Protein AF-A0A165EHH5-F1 (afdb_monomer_lite)

Structure (mmCIF, N/CA/C/O backbone):
data_AF-A0A165EHH5-F1
#
_entry.id   AF-A0A165EHH5-F1
#
loop_
_atom_site.group_PDB
_atom_site.id
_atom_site.type_symbol
_atom_site.label_atom_id
_atom_site.label_alt_id
_atom_site.label_comp_id
_atom_site.label_asym_id
_atom_site.label_entity_id
_atom_site.label_seq_id
_atom_site.pdbx_PDB_ins_code
_atom_site.Cartn_x
_atom_site.Cartn_y
_atom_site.Cartn_z
_atom_site.occupancy
_atom_site.B_iso_or_equiv
_atom_site.auth_seq_id
_atom_site.auth_comp_id
_atom_site.auth_asym_id
_atom_site.auth_atom_id
_atom_site.pdbx_PDB_model_num
ATOM 1 N N . MET A 1 1 ? 15.221 -6.419 -4.766 1.00 63.88 1 MET A N 1
ATOM 2 C CA . MET A 1 1 ? 15.010 -5.188 -5.565 1.00 63.88 1 MET A CA 1
ATOM 3 C C . MET A 1 1 ? 15.811 -5.133 -6.872 1.00 63.88 1 MET A C 1
ATOM 5 O O . MET A 1 1 ? 15.476 -4.328 -7.726 1.00 63.88 1 MET A O 1
ATOM 9 N N . CYS A 1 2 ? 16.781 -6.025 -7.104 1.00 75.94 2 CYS A N 1
ATOM 10 C CA . CYS A 1 2 ? 17.403 -6.208 -8.424 1.00 75.94 2 CYS A CA 1
ATOM 11 C C . CYS A 1 2 ? 16.712 -7.353 -9.178 1.00 75.94 2 CYS A C 1
ATOM 13 O O . CYS A 1 2 ? 17.329 -8.377 -9.448 1.00 75.94 2 CYS A O 1
ATOM 15 N N . SER A 1 3 ? 15.400 -7.225 -9.400 1.00 70.06 3 SER A N 1
ATOM 16 C CA . SER A 1 3 ? 14.551 -8.306 -9.932 1.00 70.06 3 SER A CA 1
ATOM 17 C C . SER A 1 3 ? 14.906 -8.718 -11.357 1.00 70.06 3 SER A C 1
ATOM 19 O O . SER A 1 3 ? 14.554 -9.810 -11.775 1.00 70.06 3 SER A O 1
ATOM 21 N N . ASP A 1 4 ? 15.592 -7.857 -12.104 1.00 77.25 4 ASP A N 1
ATOM 22 C CA . ASP A 1 4 ? 16.154 -8.192 -13.402 1.00 77.25 4 ASP A CA 1
ATOM 23 C C . ASP A 1 4 ? 17.511 -7.513 -13.544 1.00 77.25 4 ASP A C 1
ATOM 25 O O . ASP A 1 4 ? 17.610 -6.287 -13.490 1.00 77.25 4 ASP A O 1
ATOM 29 N N . THR A 1 5 ? 18.566 -8.313 -13.658 1.00 76.06 5 THR A N 1
ATOM 30 C CA . THR A 1 5 ? 19.937 -7.823 -13.853 1.00 76.06 5 THR A CA 1
ATOM 31 C C . THR A 1 5 ? 20.374 -7.896 -15.314 1.00 76.06 5 THR A C 1
ATOM 33 O O . THR A 1 5 ? 21.521 -7.577 -15.634 1.00 76.06 5 THR A O 1
ATOM 36 N N . ASP A 1 6 ? 19.457 -8.254 -16.223 1.00 74.31 6 ASP A N 1
ATOM 37 C CA . ASP A 1 6 ? 19.685 -8.135 -17.656 1.00 74.31 6 ASP A CA 1
ATOM 38 C C . ASP A 1 6 ? 19.782 -6.654 -18.050 1.00 74.31 6 ASP A C 1
ATOM 40 O O . ASP A 1 6 ? 18.826 -5.879 -17.977 1.00 74.31 6 ASP A O 1
ATOM 44 N N . ARG A 1 7 ? 20.971 -6.251 -18.505 1.00 68.69 7 ARG A N 1
ATOM 45 C CA . ARG A 1 7 ? 21.250 -4.869 -18.914 1.00 68.69 7 ARG A CA 1
ATOM 46 C C . ARG A 1 7 ? 20.393 -4.418 -20.096 1.00 68.69 7 ARG A C 1
ATOM 48 O O . ARG A 1 7 ? 20.167 -3.218 -20.230 1.00 68.69 7 ARG A O 1
ATOM 55 N N . SER A 1 8 ? 19.927 -5.352 -20.925 1.00 68.00 8 SER A N 1
ATOM 56 C CA . SER A 1 8 ? 19.065 -5.066 -22.073 1.00 68.00 8 SER A CA 1
ATOM 57 C C . SER A 1 8 ? 17.603 -4.840 -21.683 1.00 68.00 8 SER A C 1
ATOM 59 O O . SER A 1 8 ? 16.918 -4.074 -22.349 1.00 68.00 8 SER A O 1
ATOM 61 N N . ALA A 1 9 ? 17.133 -5.433 -20.581 1.00 65.50 9 ALA A N 1
ATOM 62 C CA . ALA A 1 9 ? 15.769 -5.238 -20.085 1.00 65.50 9 ALA A CA 1
ATOM 63 C C . ALA A 1 9 ? 15.570 -3.863 -19.432 1.00 65.50 9 ALA A C 1
ATOM 65 O O . ALA A 1 9 ? 14.454 -3.359 -19.323 1.00 65.50 9 ALA A O 1
ATOM 66 N N . LEU A 1 10 ? 16.665 -3.249 -18.989 1.00 61.56 10 LEU A N 1
ATOM 67 C CA . LEU A 1 10 ? 16.641 -2.004 -18.238 1.00 61.56 10 LEU A CA 1
ATOM 68 C C . LEU A 1 10 ? 16.917 -0.757 -19.100 1.00 61.56 10 LEU A C 1
ATOM 70 O O . LEU A 1 10 ? 17.024 0.348 -18.553 1.00 61.56 10 LEU A O 1
ATOM 74 N N . LEU A 1 11 ? 17.089 -0.923 -20.413 1.00 63.47 11 LEU A N 1
ATOM 75 C CA . LEU A 1 11 ? 17.385 0.142 -21.369 1.00 63.47 11 LEU A CA 1
ATOM 76 C C . LEU A 1 11 ? 16.585 -0.065 -22.659 1.00 63.47 11 LEU A C 1
ATOM 78 O O . LEU A 1 11 ? 16.377 -1.209 -23.060 1.00 63.47 11 LEU A O 1
ATOM 82 N N . PRO A 1 12 ? 16.170 1.007 -23.352 1.00 54.44 12 PRO A N 1
ATOM 83 C CA . PRO A 1 12 ? 15.639 0.873 -24.699 1.00 54.44 12 PRO A CA 1
ATOM 84 C C . PRO A 1 12 ? 16.629 0.121 -25.610 1.00 54.44 12 PRO A C 1
ATOM 86 O O . PRO A 1 12 ? 17.845 0.321 -25.497 1.00 54.44 12 PRO A O 1
ATOM 89 N N . PRO A 1 13 ? 16.145 -0.725 -26.539 1.00 57.34 13 PRO A N 1
ATOM 90 C CA . PRO A 1 13 ? 17.010 -1.403 -27.497 1.00 57.34 13 PRO A CA 1
ATOM 91 C C . PRO A 1 13 ? 17.907 -0.406 -28.246 1.00 57.34 13 PRO A C 1
ATOM 93 O O . PRO A 1 13 ? 17.420 0.557 -28.833 1.00 57.34 13 PRO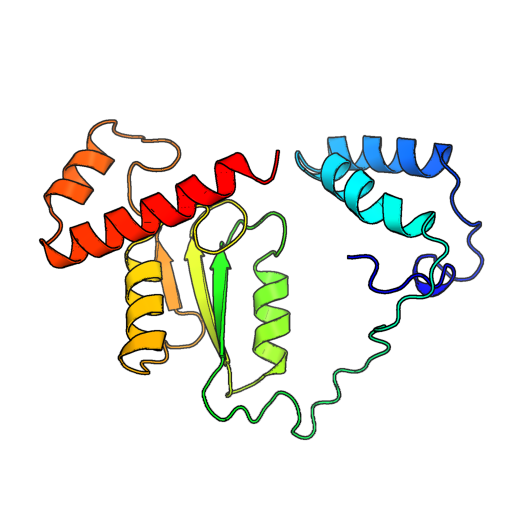 A O 1
ATOM 96 N N . GLY A 1 14 ? 19.224 -0.633 -28.219 1.00 62.75 14 GLY A N 1
ATOM 97 C CA . GLY A 1 14 ? 20.214 0.235 -28.870 1.00 62.75 14 GLY A CA 1
ATOM 98 C C . GLY A 1 14 ? 20.741 1.395 -28.015 1.00 62.75 14 GLY A C 1
ATOM 99 O O . GLY A 1 14 ? 21.610 2.129 -28.479 1.00 62.75 14 GLY A O 1
ATOM 100 N N . SER A 1 15 ? 20.274 1.564 -26.774 1.00 65.06 15 SER A N 1
ATOM 101 C CA . SER A 1 15 ? 20.879 2.519 -25.839 1.00 65.06 15 SER A CA 1
ATOM 102 C C . SER A 1 15 ? 22.237 2.030 -25.322 1.00 65.06 15 SER A C 1
ATOM 104 O O . SER A 1 15 ? 22.437 0.841 -25.069 1.00 65.06 15 SER A O 1
ATOM 106 N N . ALA A 1 16 ? 23.174 2.963 -25.130 1.00 70.19 16 ALA A N 1
ATOM 107 C CA . ALA A 1 16 ? 24.422 2.682 -24.429 1.00 70.19 16 ALA A CA 1
ATOM 108 C C . ALA A 1 16 ? 24.136 2.323 -22.962 1.00 70.19 16 ALA A C 1
ATOM 110 O O . ALA A 1 16 ? 23.209 2.866 -22.359 1.00 70.19 16 ALA A O 1
ATOM 111 N N . VAL A 1 17 ? 24.940 1.427 -22.380 1.00 69.56 17 VAL A N 1
ATOM 112 C CA . VAL A 1 17 ? 24.859 1.132 -20.944 1.00 69.56 17 VAL A CA 1
ATOM 113 C C . VAL A 1 17 ? 25.239 2.403 -20.177 1.00 69.56 17 VAL A C 1
ATOM 115 O O . VAL A 1 17 ? 26.362 2.875 -20.363 1.00 69.56 17 VAL A O 1
ATOM 118 N N . PRO A 1 18 ? 24.346 2.970 -19.346 1.00 72.06 18 PRO A N 1
ATOM 119 C CA . PRO A 1 18 ? 24.639 4.206 -18.647 1.00 72.06 18 PRO A CA 1
ATOM 120 C C . PRO A 1 18 ? 25.787 4.023 -17.657 1.00 72.06 18 PRO A C 1
ATOM 122 O O . PRO A 1 18 ? 25.872 3.013 -16.950 1.00 72.06 18 PRO A O 1
ATOM 125 N N . ASP A 1 19 ? 26.673 5.013 -17.623 1.00 76.75 19 ASP A N 1
ATOM 126 C CA . ASP A 1 19 ? 27.812 5.071 -16.718 1.00 76.75 19 ASP A CA 1
ATOM 127 C C . ASP A 1 19 ? 27.454 5.793 -15.406 1.00 76.75 19 ASP A C 1
ATOM 129 O O . ASP A 1 19 ? 26.321 6.218 -15.169 1.00 76.75 19 ASP A O 1
ATOM 133 N N . THR A 1 20 ? 28.427 5.923 -14.508 1.00 79.12 20 THR A N 1
ATOM 134 C CA . THR A 1 20 ? 28.230 6.606 -13.222 1.00 79.12 20 THR A CA 1
ATOM 135 C C . THR A 1 20 ? 27.873 8.084 -13.374 1.00 79.12 20 THR A C 1
ATOM 137 O O . THR A 1 20 ? 27.194 8.625 -12.501 1.00 79.12 20 THR A O 1
ATOM 140 N N . ALA A 1 21 ? 28.293 8.740 -14.461 1.00 83.12 21 ALA A N 1
ATOM 141 C CA . ALA A 1 21 ? 27.964 10.135 -14.717 1.00 83.12 21 ALA A CA 1
ATOM 142 C C . ALA A 1 21 ? 26.490 10.291 -15.100 1.00 83.12 21 ALA A C 1
ATOM 144 O O . ALA A 1 21 ? 25.818 11.146 -14.527 1.00 83.12 21 ALA A O 1
ATOM 145 N N . PHE A 1 22 ? 25.975 9.415 -15.970 1.00 82.25 22 PHE A N 1
ATOM 146 C CA . PHE A 1 22 ? 24.549 9.355 -16.289 1.00 82.25 22 PHE A CA 1
ATOM 147 C C . PHE A 1 22 ? 23.700 9.157 -15.030 1.00 82.25 22 PHE A C 1
ATOM 149 O O . PHE A 1 22 ? 22.748 9.900 -14.810 1.00 82.25 22 PHE A O 1
ATOM 156 N N . PHE A 1 23 ? 24.051 8.183 -14.179 1.00 80.12 23 PHE A N 1
ATOM 157 C CA . PHE A 1 23 ? 23.267 7.900 -12.971 1.00 80.12 23 PHE A CA 1
ATOM 158 C C . PHE A 1 23 ? 23.230 9.071 -11.996 1.00 80.12 23 PHE A C 1
ATOM 160 O O . PHE A 1 23 ? 22.195 9.297 -11.375 1.00 80.12 23 PHE A O 1
ATOM 167 N N . ARG A 1 24 ? 24.331 9.819 -11.867 1.00 84.06 24 ARG A N 1
ATOM 168 C CA . ARG A 1 24 ? 24.362 11.032 -11.046 1.00 84.06 24 ARG A CA 1
ATOM 169 C C . ARG A 1 24 ? 23.396 12.084 -11.589 1.00 84.06 24 ARG A C 1
ATOM 171 O O . ARG A 1 24 ? 22.549 12.538 -10.834 1.00 84.06 24 ARG A O 1
ATOM 178 N N . THR A 1 25 ? 23.478 12.413 -12.878 1.00 87.25 25 THR A N 1
ATOM 179 C CA . THR A 1 25 ? 22.589 13.414 -13.492 1.00 87.25 25 THR A CA 1
ATOM 180 C C . THR A 1 25 ? 21.123 13.001 -13.396 1.00 87.25 25 THR A C 1
ATOM 182 O O . THR A 1 25 ? 20.296 13.787 -12.956 1.00 87.25 25 THR A O 1
ATOM 185 N N . TRP A 1 26 ? 20.802 11.742 -13.699 1.00 84.81 26 TRP A N 1
ATOM 186 C CA . TRP A 1 26 ? 19.441 11.219 -13.553 1.00 84.81 26 TRP A CA 1
ATOM 187 C C . TRP A 1 26 ? 18.930 11.289 -12.103 1.00 84.81 26 TRP A C 1
ATOM 189 O O . TRP A 1 26 ? 17.769 11.608 -11.858 1.00 84.81 26 TRP A O 1
ATOM 199 N N . SER A 1 27 ? 19.798 11.017 -11.125 1.00 87.62 27 SER A N 1
ATOM 200 C CA . SER A 1 27 ? 19.465 11.142 -9.704 1.00 87.62 27 SER A CA 1
ATOM 201 C C . SER A 1 27 ? 19.189 12.594 -9.297 1.00 87.62 27 SER A C 1
ATOM 203 O O . SER A 1 27 ? 18.261 12.839 -8.531 1.00 87.62 27 SER A O 1
ATOM 205 N N . GLU A 1 28 ? 19.967 13.549 -9.814 1.00 89.56 28 GLU A N 1
ATOM 206 C CA . GLU A 1 28 ? 19.779 14.989 -9.586 1.00 89.56 28 GLU A CA 1
ATOM 207 C C . GLU A 1 28 ? 18.478 15.499 -10.224 1.00 89.56 28 GLU A C 1
ATOM 209 O O . GLU A 1 28 ? 17.758 16.278 -9.602 1.00 89.56 28 GLU A O 1
ATOM 214 N N . GLU A 1 29 ? 18.138 15.028 -11.427 1.00 90.56 29 GLU A N 1
ATOM 215 C CA . GLU A 1 29 ? 16.860 15.324 -12.090 1.00 90.56 29 GLU A CA 1
ATOM 216 C C . GLU A 1 29 ? 15.678 14.808 -11.262 1.00 90.56 29 GLU A C 1
ATOM 218 O O . GLU A 1 29 ? 14.746 15.554 -10.969 1.00 90.56 29 GLU A O 1
ATOM 223 N N . LEU A 1 30 ? 15.739 13.556 -10.798 1.00 89.25 30 LEU A N 1
ATOM 224 C CA . LEU A 1 30 ? 14.692 12.987 -9.947 1.00 89.25 30 LEU A CA 1
ATOM 225 C C . LEU A 1 30 ? 14.553 13.705 -8.600 1.00 89.25 30 LEU A C 1
ATOM 227 O O . LEU A 1 30 ? 13.449 13.745 -8.057 1.00 89.25 30 LEU A O 1
ATOM 231 N N . ALA A 1 31 ? 15.633 14.289 -8.072 1.00 90.56 31 ALA A N 1
ATOM 232 C CA . ALA A 1 31 ? 15.579 15.117 -6.868 1.00 90.56 31 ALA A CA 1
ATOM 233 C C . ALA A 1 31 ? 14.746 16.397 -7.065 1.00 90.56 31 ALA A C 1
ATOM 235 O O . ALA A 1 31 ? 14.183 16.905 -6.097 1.00 90.56 31 ALA A O 1
ATOM 236 N N . GLN A 1 32 ? 14.654 16.914 -8.298 1.00 92.88 32 GLN A N 1
ATOM 237 C CA . GLN A 1 32 ? 13.814 18.075 -8.620 1.00 92.88 32 GLN A CA 1
ATOM 238 C C . GLN A 1 32 ? 12.331 17.707 -8.744 1.00 92.88 32 GLN A C 1
ATOM 240 O O . GLN A 1 32 ? 11.469 18.535 -8.463 1.00 92.88 32 GLN A O 1
ATOM 245 N N . GLU A 1 33 ? 12.031 16.468 -9.137 1.00 88.25 33 GLU A N 1
ATOM 246 C CA . GLU A 1 33 ? 10.658 15.987 -9.338 1.00 88.25 33 GLU A CA 1
ATOM 247 C C . GLU A 1 33 ? 10.016 15.458 -8.044 1.00 88.25 33 GLU A C 1
ATOM 249 O O . GLU A 1 33 ? 8.809 15.583 -7.839 1.00 88.25 33 GLU A O 1
ATOM 254 N N . SER A 1 34 ? 10.802 14.838 -7.155 1.00 86.19 34 SER A N 1
ATOM 255 C CA . SER A 1 34 ? 10.297 14.228 -5.922 1.00 86.19 34 SER A CA 1
ATOM 256 C C . SER A 1 34 ? 11.320 14.262 -4.792 1.00 86.19 34 SER A C 1
ATOM 258 O O . SER A 1 34 ? 12.484 13.909 -4.969 1.00 86.19 34 SER A O 1
ATOM 260 N N . VAL A 1 35 ? 10.841 14.540 -3.576 1.00 83.50 35 VAL A N 1
ATOM 261 C CA . VAL A 1 35 ? 11.639 14.511 -2.333 1.00 83.50 35 VAL A CA 1
ATOM 262 C C . VAL A 1 35 ? 12.257 13.141 -2.026 1.00 83.50 35 VAL A C 1
ATOM 264 O O . VAL A 1 35 ? 13.192 13.044 -1.237 1.00 83.50 35 VAL A O 1
ATOM 267 N N . THR A 1 36 ? 11.753 12.069 -2.643 1.00 82.44 36 THR A N 1
ATOM 268 C CA . THR A 1 36 ? 12.320 10.714 -2.530 1.00 82.44 36 THR A CA 1
ATOM 269 C C . THR A 1 36 ? 13.004 10.241 -3.814 1.00 82.44 36 THR A C 1
ATOM 271 O O . THR A 1 36 ? 13.574 9.151 -3.828 1.00 82.44 36 THR A O 1
ATOM 274 N N . GLY A 1 37 ? 12.982 11.043 -4.884 1.00 86.19 37 GLY A N 1
ATOM 275 C CA . GLY A 1 37 ? 13.435 10.651 -6.218 1.00 86.19 37 GLY A CA 1
ATOM 276 C C . GLY A 1 37 ? 14.905 10.237 -6.256 1.00 86.19 37 GLY A C 1
ATOM 277 O O . GLY A 1 37 ? 15.216 9.138 -6.712 1.00 86.19 37 GLY A O 1
ATOM 278 N N . GLU A 1 38 ? 15.799 11.057 -5.697 1.00 87.56 38 GLU A N 1
ATOM 279 C CA . GLU A 1 38 ? 17.227 10.726 -5.561 1.00 87.56 38 GLU A CA 1
ATOM 280 C C . GLU A 1 38 ? 17.449 9.453 -4.731 1.00 87.56 38 GLU A C 1
ATOM 282 O O . GLU A 1 38 ? 18.260 8.596 -5.094 1.00 87.56 38 GLU A O 1
ATOM 287 N N . ASN A 1 39 ? 16.709 9.290 -3.629 1.00 84.38 39 ASN A N 1
ATOM 288 C CA . ASN A 1 39 ? 16.839 8.109 -2.778 1.00 84.38 39 ASN A CA 1
ATOM 289 C C . ASN A 1 39 ? 16.492 6.836 -3.556 1.00 84.38 39 ASN A C 1
ATOM 291 O O . ASN A 1 39 ? 17.279 5.886 -3.546 1.00 84.38 39 ASN A O 1
ATOM 295 N N . TRP A 1 40 ? 15.380 6.839 -4.296 1.00 82.56 40 TRP A N 1
ATOM 296 C CA . TRP A 1 40 ? 14.980 5.727 -5.160 1.00 82.56 40 TRP A CA 1
ATOM 297 C C . TRP A 1 40 ? 15.964 5.488 -6.305 1.00 82.56 40 TRP A C 1
ATOM 299 O O . TRP A 1 40 ? 16.336 4.338 -6.561 1.00 82.56 40 TRP A O 1
ATOM 309 N N . ALA A 1 41 ? 16.453 6.555 -6.942 1.00 83.94 41 ALA A N 1
ATOM 310 C CA . ALA A 1 41 ? 17.462 6.483 -7.994 1.00 83.94 41 ALA A CA 1
ATOM 311 C C . ALA A 1 41 ? 18.737 5.793 -7.497 1.00 83.94 41 ALA A C 1
ATOM 313 O O . ALA A 1 41 ? 19.250 4.873 -8.137 1.00 83.94 41 ALA A O 1
ATOM 314 N N . ARG A 1 42 ? 19.213 6.176 -6.309 1.00 81.81 42 ARG A N 1
ATOM 315 C CA . ARG A 1 42 ? 20.381 5.578 -5.661 1.00 81.81 42 ARG A CA 1
ATOM 316 C C . ARG A 1 42 ? 20.132 4.130 -5.247 1.00 81.81 42 ARG A C 1
ATOM 318 O O . ARG A 1 42 ? 21.027 3.293 -5.392 1.00 81.81 42 ARG A O 1
ATOM 325 N N . TRP A 1 43 ? 18.950 3.819 -4.716 1.00 80.38 43 TRP A N 1
ATOM 326 C CA . TRP A 1 43 ? 18.614 2.474 -4.243 1.00 80.38 43 TRP A CA 1
ATOM 327 C C . TRP A 1 43 ? 18.523 1.468 -5.391 1.00 80.38 43 TRP A C 1
ATOM 329 O O . TRP A 1 43 ? 19.205 0.444 -5.357 1.00 80.38 43 TRP A O 1
ATOM 339 N N . ILE A 1 44 ? 17.758 1.794 -6.435 1.00 78.69 44 ILE A N 1
ATOM 340 C CA . ILE A 1 44 ? 17.583 0.949 -7.623 1.00 78.69 44 ILE A CA 1
ATOM 341 C C . ILE A 1 44 ? 18.827 0.979 -8.517 1.00 78.69 44 ILE A C 1
ATOM 343 O O . ILE A 1 44 ? 19.215 -0.045 -9.079 1.00 78.69 44 ILE A O 1
ATOM 347 N N . GLY A 1 45 ? 19.501 2.127 -8.621 1.00 77.00 45 GLY A N 1
ATOM 348 C CA . GLY A 1 45 ? 20.697 2.306 -9.444 1.00 77.00 45 GLY A CA 1
ATOM 349 C C . GLY A 1 45 ? 21.820 1.333 -9.089 1.00 77.00 45 GLY A C 1
ATOM 350 O O . GLY A 1 45 ? 22.493 0.826 -9.981 1.00 77.00 45 GLY A O 1
ATOM 351 N N . ARG A 1 46 ? 21.964 0.954 -7.809 1.00 77.94 46 ARG A N 1
ATOM 352 C CA . ARG A 1 46 ? 22.930 -0.073 -7.371 1.00 77.94 46 ARG A CA 1
ATOM 353 C C . ARG A 1 46 ? 22.786 -1.403 -8.112 1.00 77.94 46 ARG A C 1
ATOM 355 O O . ARG A 1 46 ? 23.794 -2.045 -8.404 1.00 77.94 46 ARG A O 1
ATOM 362 N N . CYS A 1 47 ? 21.566 -1.784 -8.487 1.00 79.25 47 CYS A N 1
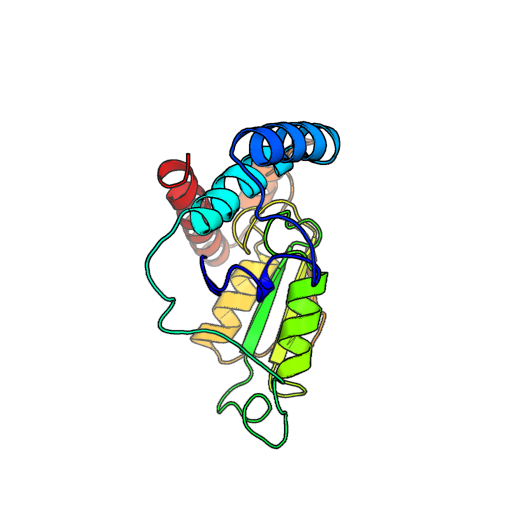ATOM 363 C CA . CYS A 1 47 ? 21.307 -3.010 -9.239 1.00 79.25 47 CYS A CA 1
ATOM 364 C C . CYS A 1 47 ? 21.949 -3.018 -10.633 1.00 79.25 47 CYS A C 1
ATOM 366 O O . CYS A 1 47 ? 22.187 -4.082 -11.192 1.00 79.25 47 CYS A O 1
ATOM 368 N N . ARG A 1 48 ? 22.273 -1.849 -11.194 1.00 74.56 48 ARG A N 1
ATOM 369 C CA . ARG A 1 48 ? 22.839 -1.703 -12.545 1.00 74.56 48 ARG A CA 1
ATOM 370 C C . ARG A 1 48 ? 24.305 -2.124 -12.618 1.00 74.56 48 ARG A C 1
ATOM 372 O O . ARG A 1 48 ? 24.774 -2.564 -13.668 1.00 74.56 48 ARG A O 1
ATOM 379 N N . TRP A 1 49 ? 25.010 -2.021 -11.494 1.00 76.25 49 TRP A N 1
ATOM 380 C CA . TRP A 1 49 ? 26.384 -2.503 -11.336 1.00 76.25 49 TRP A CA 1
ATOM 381 C C . TRP A 1 49 ? 26.455 -3.901 -10.723 1.00 76.25 49 TRP A C 1
ATOM 383 O O . TRP A 1 49 ? 27.544 -4.461 -10.604 1.00 76.25 49 TRP A O 1
ATOM 393 N N . TRP A 1 50 ? 25.310 -4.479 -10.358 1.00 79.38 50 TRP A N 1
ATOM 394 C CA . TRP A 1 50 ? 25.243 -5.829 -9.825 1.00 79.38 50 TRP A CA 1
ATOM 395 C C . TRP A 1 50 ? 25.630 -6.838 -10.912 1.00 79.38 50 TRP A C 1
ATOM 397 O O . TRP A 1 50 ? 25.039 -6.862 -11.989 1.00 79.38 50 TRP A O 1
ATOM 407 N N . ASN A 1 51 ? 26.650 -7.658 -10.646 1.00 80.94 51 ASN A N 1
ATOM 408 C CA . ASN A 1 51 ? 27.187 -8.627 -11.609 1.00 80.94 51 ASN A CA 1
ATOM 409 C C . ASN A 1 51 ? 26.638 -10.051 -11.415 1.00 80.94 51 ASN A C 1
ATOM 411 O O . ASN A 1 51 ? 27.035 -10.962 -12.140 1.00 80.94 51 ASN A O 1
ATOM 415 N N . VAL A 1 52 ? 25.734 -10.249 -10.452 1.00 84.94 52 VAL A N 1
ATOM 416 C CA . VAL A 1 52 ? 25.083 -11.540 -10.211 1.00 84.94 52 VAL A CA 1
ATOM 417 C C . VAL A 1 52 ? 23.793 -11.607 -11.020 1.00 84.94 52 VAL A C 1
ATOM 419 O O . VAL A 1 52 ? 22.988 -10.673 -11.033 1.00 84.94 52 VAL A O 1
ATOM 422 N N . THR A 1 53 ? 23.582 -12.732 -11.697 1.00 83.44 53 THR A N 1
ATOM 423 C CA . THR A 1 53 ? 22.320 -12.999 -12.394 1.00 83.44 53 THR A CA 1
ATOM 424 C C . THR A 1 53 ? 21.218 -13.218 -11.363 1.00 83.44 53 THR A C 1
ATOM 426 O O . THR A 1 53 ? 21.370 -14.045 -10.463 1.00 83.44 53 THR A O 1
ATOM 429 N N . ALA A 1 54 ? 20.125 -12.462 -11.469 1.00 85.06 54 ALA A N 1
ATOM 430 C CA . ALA A 1 54 ? 18.964 -12.657 -10.612 1.00 85.06 54 ALA A CA 1
ATOM 431 C C . ALA A 1 54 ? 18.389 -14.067 -10.834 1.00 85.06 54 ALA A C 1
ATOM 433 O O . ALA A 1 54 ? 18.137 -14.467 -11.969 1.00 85.06 54 ALA A O 1
ATOM 434 N N . GLY A 1 55 ? 18.214 -14.830 -9.751 1.00 85.62 55 GLY A N 1
ATOM 435 C CA . GLY A 1 55 ? 17.654 -16.187 -9.819 1.00 85.62 55 GLY A CA 1
ATOM 436 C C . GLY A 1 55 ? 16.149 -16.199 -10.089 1.00 85.62 55 GLY A C 1
ATOM 437 O O . GLY A 1 55 ? 15.628 -17.147 -10.667 1.00 85.62 55 GLY A O 1
ATOM 438 N N . GLU A 1 56 ? 15.466 -15.120 -9.715 1.00 83.12 56 GLU A N 1
ATOM 439 C CA . GLU A 1 56 ? 14.036 -14.938 -9.917 1.00 83.12 56 GLU A CA 1
ATOM 440 C C . GLU A 1 56 ? 13.825 -13.710 -10.781 1.00 83.12 56 GLU A C 1
ATOM 442 O O . GLU A 1 56 ? 13.982 -12.577 -10.323 1.00 83.12 56 GLU A O 1
ATOM 447 N N . VAL A 1 57 ? 13.476 -13.947 -12.043 1.00 84.62 57 VAL A N 1
ATOM 448 C CA . VAL A 1 57 ? 13.150 -12.873 -12.967 1.00 84.62 57 VAL A CA 1
ATOM 449 C C . VAL A 1 57 ? 11.769 -13.084 -13.542 1.00 84.62 57 VAL A C 1
ATOM 451 O O . VAL A 1 57 ? 11.481 -14.078 -14.210 1.00 84.62 57 VAL A O 1
ATOM 454 N N . TYR A 1 58 ? 10.905 -12.108 -13.308 1.00 80.19 58 TYR A N 1
ATOM 455 C CA . TYR A 1 58 ? 9.583 -12.101 -13.896 1.00 80.19 58 TYR A CA 1
ATOM 456 C C . TYR A 1 58 ? 9.666 -11.649 -15.364 1.00 80.19 58 TYR A C 1
ATOM 458 O O . TYR A 1 58 ? 9.975 -10.499 -15.665 1.00 80.19 58 TYR A O 1
ATOM 466 N N . ARG A 1 59 ? 9.394 -12.571 -16.293 1.00 78.56 59 ARG A N 1
ATOM 467 C CA . ARG A 1 59 ? 9.380 -12.328 -17.754 1.00 78.56 59 ARG A CA 1
ATOM 468 C C . ARG A 1 59 ? 7.967 -12.140 -18.320 1.00 78.56 59 ARG A C 1
ATOM 470 O O . ARG A 1 59 ? 7.808 -11.784 -19.482 1.00 78.56 59 ARG A O 1
ATOM 477 N N . GLY A 1 60 ? 6.954 -12.351 -17.482 1.00 72.62 60 GLY A N 1
ATOM 478 C CA . GLY A 1 60 ? 5.547 -12.275 -17.843 1.00 72.62 60 GLY A CA 1
ATOM 479 C C . GLY A 1 60 ? 5.077 -13.298 -18.886 1.00 72.62 60 GLY A C 1
ATOM 480 O O . GLY A 1 60 ? 5.833 -14.186 -19.282 1.00 72.62 60 GLY A O 1
ATOM 481 N N . PRO A 1 61 ? 3.806 -13.175 -19.317 1.00 72.38 61 PRO A N 1
ATOM 482 C CA . PRO A 1 61 ? 2.760 -12.393 -18.652 1.00 72.38 61 PRO A CA 1
ATOM 483 C C . PRO A 1 61 ? 2.333 -13.046 -17.327 1.00 72.38 61 PRO A C 1
ATOM 485 O O . PRO A 1 61 ? 2.548 -14.236 -17.110 1.00 72.38 61 PRO A O 1
ATOM 488 N N . TRP A 1 62 ? 1.627 -12.300 -16.475 1.00 67.12 62 TRP A N 1
ATOM 489 C CA . TRP A 1 62 ? 0.831 -12.867 -15.389 1.00 67.12 62 TRP A CA 1
ATOM 490 C C . TRP A 1 62 ? -0.355 -13.567 -16.060 1.00 67.12 62 TRP A C 1
ATOM 492 O O . TRP A 1 62 ? -1.433 -12.989 -16.206 1.00 67.12 62 TRP A O 1
ATOM 502 N N . THR A 1 63 ? -0.145 -14.767 -16.607 1.00 60.28 63 THR A N 1
ATOM 503 C CA . THR A 1 63 ? -1.175 -15.459 -17.387 1.00 60.28 63 THR A CA 1
ATOM 504 C C . THR A 1 63 ? -2.235 -16.038 -16.454 1.00 60.28 63 THR A C 1
ATOM 506 O O . THR A 1 63 ? -1.980 -16.934 -15.652 1.00 60.28 63 THR A O 1
ATOM 509 N N . ARG A 1 64 ? -3.443 -15.474 -16.569 1.00 60.53 64 ARG A N 1
ATOM 510 C CA . ARG A 1 64 ? -4.564 -15.528 -15.617 1.00 60.53 64 ARG A CA 1
ATOM 511 C C . ARG A 1 64 ? -5.558 -16.683 -15.810 1.00 60.53 64 ARG A C 1
ATOM 513 O O . ARG A 1 64 ? -6.736 -16.483 -15.520 1.00 60.53 64 ARG A O 1
ATOM 520 N N . ALA A 1 65 ? -5.164 -17.845 -16.332 1.00 57.56 65 ALA A N 1
ATOM 521 C CA . ALA A 1 65 ? -6.164 -18.899 -16.543 1.00 57.56 65 ALA A CA 1
ATOM 522 C C . ALA A 1 65 ? -6.795 -19.324 -15.200 1.00 57.56 65 ALA A C 1
ATOM 524 O O . ALA A 1 65 ? -8.004 -19.202 -15.053 1.00 57.56 65 ALA A O 1
ATOM 525 N N . GLU A 1 66 ? -5.983 -19.668 -14.187 1.00 56.16 66 GLU A N 1
ATOM 526 C CA . GLU A 1 66 ? -6.467 -19.908 -12.809 1.00 56.16 66 GLU A CA 1
ATOM 527 C C . GLU A 1 66 ? -5.481 -19.500 -11.685 1.00 56.16 66 GLU A C 1
ATOM 529 O O . GLU A 1 66 ? -5.885 -19.401 -10.530 1.00 56.16 66 GLU A O 1
ATOM 534 N N . GLY A 1 67 ? -4.206 -19.210 -11.989 1.00 59.44 67 GLY A N 1
ATOM 535 C CA . GLY A 1 67 ? -3.114 -19.205 -10.995 1.00 59.44 67 GLY A CA 1
ATOM 536 C C . GLY A 1 67 ? -3.070 -18.057 -9.973 1.00 59.44 67 GLY A C 1
ATOM 537 O O . GLY A 1 67 ? -2.517 -18.248 -8.898 1.00 59.44 67 GLY A O 1
ATOM 538 N N . LEU A 1 68 ? -3.664 -16.894 -10.269 1.00 68.25 68 LEU A N 1
ATOM 539 C CA . LEU A 1 68 ? -3.821 -15.790 -9.298 1.00 68.25 68 LEU A CA 1
ATOM 540 C C . LEU A 1 68 ? -5.271 -15.626 -8.821 1.00 68.25 68 LEU A C 1
ATOM 542 O O . LEU A 1 68 ? -5.523 -14.970 -7.823 1.00 68.25 68 LEU A O 1
ATOM 546 N N . ARG A 1 69 ? -6.241 -16.211 -9.531 1.00 70.50 69 ARG A N 1
ATOM 547 C CA . ARG A 1 69 ? -7.675 -15.941 -9.335 1.00 70.50 69 ARG A CA 1
ATOM 548 C C . ARG A 1 69 ? -8.383 -16.904 -8.389 1.00 70.50 69 ARG A C 1
ATOM 550 O O . ARG A 1 69 ? -9.578 -16.742 -8.162 1.00 70.50 69 ARG A O 1
ATOM 557 N N . LYS A 1 70 ? -7.685 -17.924 -7.892 1.00 81.12 70 LYS A N 1
ATOM 558 C CA . LYS A 1 70 ? -8.243 -18.957 -7.012 1.00 81.12 70 LYS A CA 1
ATOM 559 C C . LYS A 1 70 ? -7.350 -19.145 -5.796 1.00 81.12 70 LYS A C 1
ATOM 561 O O . LYS A 1 70 ? -6.609 -20.122 -5.694 1.00 81.12 70 LYS A O 1
ATOM 566 N N . THR A 1 71 ? -7.405 -18.194 -4.875 1.00 87.81 71 THR A N 1
ATOM 567 C CA . THR A 1 71 ? -6.827 -18.396 -3.546 1.00 87.81 71 THR A CA 1
ATOM 568 C C . THR A 1 71 ? -7.823 -19.163 -2.675 1.00 87.81 71 THR A C 1
ATOM 570 O O . THR A 1 71 ? -9.027 -19.152 -2.922 1.00 87.81 71 THR A O 1
ATOM 573 N N . LYS A 1 72 ? -7.336 -19.879 -1.653 1.00 90.00 72 LYS A N 1
ATOM 574 C CA . LYS A 1 72 ? -8.225 -20.570 -0.695 1.00 90.00 72 LYS A CA 1
ATOM 575 C C . LYS A 1 72 ? -9.049 -19.590 0.145 1.00 90.00 72 LYS A C 1
ATOM 577 O O . LYS A 1 72 ? -10.104 -19.957 0.646 1.00 90.00 72 LYS A O 1
ATOM 582 N N . PHE A 1 73 ? -8.531 -18.378 0.311 1.00 93.31 73 PHE A N 1
ATOM 583 C CA . PHE A 1 73 ? -9.140 -17.284 1.048 1.00 93.31 73 PHE A CA 1
ATOM 584 C C . PHE A 1 73 ? -8.779 -15.962 0.351 1.00 93.31 73 PHE A C 1
ATOM 586 O O . PHE A 1 73 ? -7.641 -15.8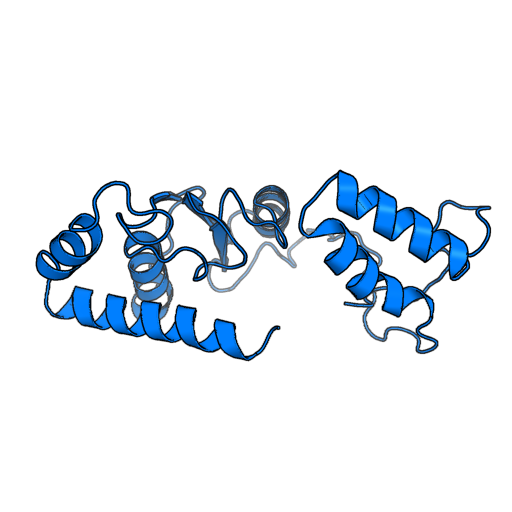63 -0.131 1.00 93.31 73 PHE A O 1
ATOM 593 N N . PRO A 1 74 ? -9.694 -14.980 0.238 1.00 94.81 74 PRO A N 1
ATOM 594 C CA . PRO A 1 74 ? -9.423 -13.743 -0.491 1.00 94.81 74 PRO A CA 1
ATOM 595 C C . PRO A 1 74 ? -8.216 -12.989 0.065 1.00 94.81 74 PRO A C 1
ATOM 597 O O . PRO A 1 74 ? -8.096 -12.840 1.273 1.00 94.81 74 PRO A O 1
ATOM 600 N N . VAL A 1 75 ? -7.337 -12.491 -0.803 1.00 95.94 75 VAL A N 1
ATOM 601 C CA . VAL A 1 75 ? -6.181 -11.678 -0.402 1.00 95.94 75 VAL A CA 1
ATOM 602 C C . VAL A 1 75 ? -6.636 -10.253 -0.107 1.00 95.94 75 VAL A C 1
ATOM 604 O O . VAL A 1 75 ? -7.203 -9.586 -0.971 1.00 95.94 75 VAL A O 1
ATOM 607 N N . LEU A 1 76 ? -6.358 -9.764 1.097 1.00 97.38 76 LEU A N 1
ATOM 608 C CA . LEU A 1 76 ? -6.613 -8.379 1.480 1.00 97.38 76 LEU A CA 1
ATOM 609 C C . LEU A 1 76 ? -5.382 -7.504 1.207 1.00 97.38 76 LEU A C 1
ATOM 611 O O . LEU A 1 76 ? -4.329 -7.687 1.814 1.00 97.38 76 LEU A O 1
ATOM 615 N N . PHE A 1 77 ? -5.536 -6.537 0.305 1.00 97.38 77 PHE A N 1
ATOM 616 C CA . PHE A 1 77 ? -4.561 -5.478 0.065 1.00 97.38 77 PHE A CA 1
ATOM 617 C C . PHE A 1 77 ? -4.902 -4.244 0.900 1.00 97.38 77 PHE A C 1
ATOM 619 O O . PHE A 1 77 ? -6.064 -3.855 1.004 1.00 97.38 77 PHE A O 1
ATOM 626 N N . PHE A 1 78 ? -3.875 -3.582 1.421 1.00 96.81 78 PHE A N 1
ATOM 627 C CA . PHE A 1 78 ? -3.985 -2.262 2.028 1.00 96.81 78 PHE A CA 1
ATOM 628 C C . PHE A 1 78 ? -3.101 -1.283 1.265 1.00 96.81 78 PHE A C 1
ATOM 630 O O . PHE A 1 78 ? -1.992 -1.631 0.861 1.00 96.81 78 PHE A O 1
ATOM 637 N N . SER A 1 79 ? -3.576 -0.057 1.082 1.00 96.38 79 SER A N 1
ATOM 638 C CA . SER A 1 79 ? -2.806 0.997 0.427 1.00 96.38 79 SER A CA 1
ATOM 639 C C . SER A 1 79 ? -3.140 2.353 1.031 1.00 96.38 79 SER A C 1
ATOM 641 O O . SER A 1 79 ? -4.306 2.623 1.319 1.00 96.38 79 SER A O 1
ATOM 643 N N . GLN A 1 80 ? -2.122 3.193 1.219 1.00 94.88 80 GLN A N 1
ATOM 644 C CA . GLN A 1 80 ? -2.329 4.623 1.433 1.00 94.88 80 GLN A CA 1
ATOM 645 C C . GLN A 1 80 ? -2.612 5.276 0.076 1.00 94.88 80 GLN A C 1
ATOM 647 O O . GLN A 1 80 ? -1.984 4.927 -0.928 1.00 94.88 80 GLN A O 1
ATOM 652 N N . ASP A 1 81 ? -3.526 6.239 0.025 1.00 95.06 81 ASP A N 1
ATOM 653 C CA . ASP A 1 81 ? -3.777 6.997 -1.202 1.00 95.06 81 ASP A CA 1
ATOM 654 C C . ASP A 1 81 ? -2.586 7.883 -1.613 1.00 95.06 81 ASP A C 1
ATOM 656 O O . ASP A 1 81 ? -2.391 8.108 -2.810 1.00 95.06 81 ASP A O 1
ATOM 660 N N . ALA A 1 82 ? -1.741 8.287 -0.657 1.00 92.56 82 ALA A N 1
ATOM 661 C CA . ALA A 1 82 ? -0.476 8.983 -0.886 1.00 92.56 82 ALA A CA 1
ATOM 662 C C . ALA A 1 82 ? 0.762 8.176 -0.419 1.00 92.56 82 ALA A C 1
ATOM 664 O O . ALA A 1 82 ? 1.614 8.690 0.315 1.00 92.56 82 ALA A O 1
ATOM 665 N N . ASP A 1 83 ? 0.881 6.916 -0.864 1.00 91.81 83 ASP A N 1
ATOM 666 C CA . ASP A 1 83 ? 2.095 6.092 -0.701 1.00 91.81 83 ASP A CA 1
ATOM 667 C C . ASP A 1 83 ? 3.173 6.456 -1.755 1.00 91.81 83 ASP A C 1
ATOM 669 O O . ASP A 1 83 ? 2.935 6.272 -2.955 1.00 91.81 83 ASP A O 1
ATOM 673 N N . PRO A 1 84 ? 4.365 6.953 -1.355 1.00 87.06 84 PRO A N 1
ATOM 674 C CA . PRO A 1 84 ? 5.423 7.355 -2.287 1.00 87.06 84 PRO A CA 1
ATOM 675 C C . PRO A 1 84 ? 6.276 6.189 -2.821 1.00 87.06 84 PRO A C 1
ATOM 677 O O . PRO A 1 84 ? 7.163 6.414 -3.642 1.00 87.06 84 PRO A O 1
ATOM 680 N N . VAL A 1 85 ? 6.055 4.963 -2.344 1.00 87.94 85 VAL A N 1
ATOM 681 C CA . VAL A 1 85 ? 6.878 3.777 -2.633 1.00 87.94 85 VAL A CA 1
ATOM 682 C C . VAL A 1 85 ? 6.075 2.733 -3.401 1.00 87.94 85 VAL A C 1
ATOM 684 O O . VAL A 1 85 ? 6.489 2.280 -4.468 1.00 87.94 85 VAL A O 1
ATOM 687 N N . THR A 1 86 ? 4.896 2.383 -2.887 1.00 91.75 86 THR A N 1
ATOM 688 C CA . THR A 1 86 ? 3.936 1.471 -3.518 1.00 91.75 86 THR A CA 1
ATOM 689 C C . THR A 1 86 ? 2.611 2.194 -3.746 1.00 91.75 86 THR A C 1
ATOM 691 O O . THR A 1 86 ? 1.662 1.989 -2.988 1.00 91.75 86 THR A O 1
ATOM 694 N N . PRO A 1 87 ? 2.522 3.057 -4.776 1.00 93.12 87 PRO A N 1
ATOM 695 C CA . PRO A 1 87 ? 1.374 3.938 -4.965 1.00 93.12 87 PRO A CA 1
ATOM 696 C C . PRO A 1 87 ? 0.069 3.156 -5.135 1.00 93.12 87 PRO A C 1
ATOM 698 O O . PRO A 1 87 ? 0.064 2.024 -5.626 1.00 93.12 87 PRO A O 1
ATOM 701 N N . LEU A 1 88 ? -1.063 3.794 -4.823 1.00 96.44 88 LEU A N 1
ATOM 702 C CA . LEU A 1 88 ? -2.399 3.195 -4.935 1.00 96.44 88 LEU A CA 1
ATOM 703 C C . LEU A 1 88 ? -2.666 2.545 -6.304 1.00 96.44 88 LEU A C 1
ATOM 705 O O . LEU A 1 88 ? -3.291 1.488 -6.386 1.00 96.44 88 LEU A O 1
ATOM 709 N N . SER A 1 89 ? -2.147 3.122 -7.389 1.00 96.62 89 SER A N 1
ATOM 710 C CA . SER A 1 89 ? -2.241 2.537 -8.732 1.00 96.62 89 SER A CA 1
ATOM 711 C C . SER A 1 89 ? -1.595 1.147 -8.831 1.00 96.62 89 SER A C 1
ATOM 713 O O . SER A 1 89 ? -2.132 0.268 -9.509 1.00 96.62 89 SER A O 1
ATOM 715 N N . ALA A 1 90 ? -0.483 0.913 -8.129 1.00 95.00 90 ALA A N 1
ATOM 716 C CA . ALA A 1 90 ? 0.167 -0.388 -8.048 1.00 95.00 90 ALA A CA 1
ATOM 717 C C . ALA A 1 90 ? -0.678 -1.383 -7.239 1.00 95.00 90 ALA A C 1
ATOM 719 O O . ALA A 1 90 ? -0.850 -2.521 -7.677 1.00 95.00 90 ALA A O 1
ATOM 720 N N . ALA A 1 91 ? -1.271 -0.956 -6.119 1.00 96.25 91 ALA A N 1
ATOM 721 C CA . ALA A 1 91 ? -2.172 -1.795 -5.324 1.00 96.25 91 ALA A CA 1
ATOM 722 C C . ALA A 1 91 ? -3.439 -2.193 -6.106 1.00 96.25 91 ALA A C 1
ATOM 724 O O . ALA A 1 91 ? -3.843 -3.359 -6.093 1.00 96.25 91 ALA A O 1
ATOM 725 N N . ILE A 1 92 ? -4.025 -1.260 -6.865 1.00 95.88 92 ILE A N 1
ATOM 726 C CA . ILE A 1 92 ? -5.138 -1.529 -7.793 1.00 95.88 92 ILE A CA 1
ATOM 727 C C . ILE A 1 92 ? -4.705 -2.527 -8.875 1.00 95.88 92 ILE A C 1
ATOM 729 O O . ILE A 1 92 ? -5.398 -3.508 -9.136 1.00 95.88 92 ILE A O 1
ATOM 733 N N . SER A 1 93 ? -3.539 -2.313 -9.491 1.00 92.12 93 SER A N 1
ATOM 734 C CA . SER A 1 93 ? -3.015 -3.210 -10.527 1.00 92.12 93 SER A CA 1
ATOM 735 C C . SER A 1 93 ? -2.826 -4.635 -9.995 1.00 92.12 93 SER A C 1
ATOM 737 O O . SER A 1 93 ? -3.326 -5.591 -10.594 1.00 92.12 93 SER A O 1
ATOM 739 N N . MET A 1 94 ? -2.191 -4.777 -8.828 1.00 90.88 94 MET A N 1
ATOM 740 C CA . MET A 1 94 ? -1.940 -6.070 -8.192 1.00 90.88 94 MET A CA 1
ATOM 741 C C . MET A 1 94 ? -3.230 -6.773 -7.780 1.00 90.88 94 MET A C 1
ATOM 743 O O . MET A 1 94 ? -3.437 -7.914 -8.188 1.00 90.88 94 MET A O 1
ATOM 747 N N . SER A 1 95 ? -4.123 -6.099 -7.051 1.00 93.12 95 SER A N 1
ATOM 748 C CA . SER A 1 95 ? -5.409 -6.679 -6.631 1.00 93.12 95 SER A CA 1
ATOM 749 C C . SER A 1 95 ? -6.260 -7.115 -7.829 1.00 93.12 95 SER A C 1
ATOM 751 O O . SER A 1 95 ? -6.786 -8.227 -7.838 1.00 93.12 95 SER A O 1
ATOM 753 N N . SER A 1 96 ? -6.279 -6.335 -8.918 1.00 90.06 96 SER A N 1
ATOM 754 C CA . SER A 1 96 ? -6.969 -6.723 -10.158 1.00 90.06 96 SER A CA 1
ATOM 755 C C . SER A 1 96 ? -6.438 -8.025 -10.775 1.00 90.06 96 SER A C 1
ATOM 757 O O . SER A 1 96 ? -7.161 -8.712 -11.506 1.00 90.06 96 SER A O 1
ATOM 759 N N . GLY A 1 97 ? -5.175 -8.382 -10.513 1.00 86.81 97 GLY A N 1
ATOM 760 C CA . GLY A 1 97 ? -4.556 -9.635 -10.944 1.00 86.81 97 GLY A CA 1
ATOM 761 C C . GLY A 1 97 ? -5.225 -10.869 -10.334 1.00 86.81 97 GLY A C 1
ATOM 762 O O . GLY A 1 97 ? -5.364 -11.885 -11.022 1.00 86.81 97 GLY A O 1
ATOM 763 N N . PHE A 1 98 ? -5.713 -10.742 -9.098 1.00 89.88 98 PHE A N 1
ATOM 764 C CA . PHE A 1 98 ? -6.385 -11.796 -8.333 1.00 89.88 98 PHE A CA 1
ATOM 765 C C . PHE A 1 98 ? -7.898 -11.879 -8.603 1.00 89.88 98 PHE A C 1
ATOM 767 O O . PHE A 1 98 ? -8.534 -12.862 -8.229 1.00 89.88 98 PHE A O 1
ATOM 774 N N . GLY A 1 99 ? -8.482 -10.907 -9.314 1.00 88.81 99 GLY A N 1
ATOM 775 C CA . GLY A 1 99 ? -9.925 -10.879 -9.587 1.00 88.81 99 GLY A CA 1
ATOM 776 C C . GLY A 1 99 ? -10.741 -10.922 -8.292 1.00 88.81 99 GLY A C 1
ATOM 777 O O . GLY A 1 99 ? -10.378 -10.267 -7.322 1.00 88.81 99 GLY A O 1
ATOM 778 N N . ASP A 1 100 ? -11.786 -11.748 -8.258 1.00 89.25 100 ASP A N 1
ATOM 779 C CA . ASP A 1 100 ? -12.692 -11.867 -7.104 1.00 89.25 100 ASP A CA 1
ATOM 780 C C . ASP A 1 100 ? -12.044 -12.547 -5.877 1.00 89.25 100 ASP A C 1
ATOM 782 O O . ASP A 1 100 ? -12.641 -12.610 -4.806 1.00 89.25 100 ASP A O 1
ATOM 786 N N . SER A 1 101 ? -10.809 -13.050 -6.013 1.00 92.50 101 SER A N 1
ATOM 787 C CA . SER A 1 101 ? -10.006 -13.602 -4.910 1.00 92.50 101 SER A CA 1
ATOM 788 C C . SER A 1 101 ? -9.165 -12.543 -4.188 1.00 92.50 101 SER A C 1
ATOM 790 O O . SER A 1 101 ? -8.236 -12.890 -3.457 1.00 92.50 101 SER A O 1
ATOM 792 N N . ALA A 1 102 ? -9.443 -11.255 -4.382 1.00 95.00 102 ALA A N 1
ATOM 793 C CA . ALA A 1 102 ? -8.814 -10.190 -3.618 1.00 95.00 102 ALA A CA 1
ATOM 794 C C . ALA A 1 102 ? -9.764 -9.029 -3.334 1.00 95.00 102 ALA A C 1
ATOM 796 O O . ALA A 1 102 ? -10.702 -8.757 -4.078 1.00 95.00 102 ALA A O 1
ATOM 797 N N . THR A 1 103 ? -9.456 -8.308 -2.264 1.00 97.44 103 THR A N 1
ATOM 798 C CA . THR A 1 103 ? -10.086 -7.039 -1.911 1.00 97.44 103 THR A CA 1
ATOM 799 C C . THR A 1 103 ? -9.012 -5.993 -1.615 1.00 97.44 103 THR A C 1
ATOM 801 O O . THR A 1 103 ? -7.840 -6.324 -1.426 1.00 97.44 103 THR A O 1
ATOM 804 N N . LEU A 1 104 ? -9.397 -4.722 -1.602 1.00 98.19 104 LEU A N 1
ATOM 805 C CA . LEU A 1 104 ? -8.503 -3.593 -1.371 1.00 98.19 104 LEU A CA 1
ATOM 806 C C . LEU A 1 104 ? -9.153 -2.621 -0.389 1.00 98.19 104 LEU A C 1
ATOM 808 O O . LEU A 1 104 ? -10.258 -2.142 -0.637 1.00 98.19 104 LEU A O 1
ATOM 812 N N . VAL A 1 105 ? -8.431 -2.293 0.677 1.00 98.31 105 VAL A N 1
ATOM 813 C CA . VAL A 1 105 ? -8.749 -1.201 1.598 1.00 98.31 105 VAL A CA 1
ATOM 814 C C . VAL A 1 105 ? -7.828 -0.024 1.300 1.00 98.31 105 VAL A C 1
ATOM 816 O O . VAL A 1 105 ? -6.608 -0.180 1.202 1.00 98.31 105 VAL A O 1
ATOM 819 N N . ILE A 1 106 ? -8.420 1.158 1.162 1.00 97.94 106 ILE A N 1
ATOM 820 C CA . ILE A 1 106 ? -7.715 2.404 0.868 1.00 97.94 106 ILE A CA 1
ATOM 821 C C . ILE A 1 106 ? -7.769 3.272 2.117 1.00 97.94 106 ILE A C 1
ATOM 823 O O . ILE A 1 106 ? -8.850 3.695 2.526 1.00 97.94 106 ILE A O 1
ATOM 827 N N . ASN A 1 107 ? -6.615 3.540 2.715 1.00 96.00 107 ASN A N 1
ATOM 828 C CA . ASN A 1 107 ? -6.502 4.519 3.782 1.00 96.00 107 ASN A CA 1
ATOM 829 C C . ASN A 1 107 ? -6.159 5.881 3.187 1.00 96.00 107 ASN A C 1
ATOM 831 O O . ASN A 1 107 ? -5.238 5.996 2.378 1.00 96.00 107 ASN A O 1
ATOM 835 N N . LYS A 1 108 ? -6.898 6.910 3.586 1.00 94.25 108 LYS A N 1
ATOM 836 C CA . LYS A 1 108 ? -6.600 8.283 3.202 1.00 94.25 108 LYS A CA 1
ATOM 837 C C . LYS A 1 108 ? -5.500 8.829 4.101 1.00 94.25 108 LYS A C 1
ATOM 839 O O . LYS A 1 108 ? -5.769 9.335 5.189 1.00 94.25 108 LYS A O 1
ATOM 844 N N . GLY A 1 109 ? -4.263 8.706 3.649 1.00 90.75 109 GLY A N 1
ATOM 845 C CA . GLY A 1 109 ? -3.090 8.924 4.471 1.00 90.75 109 GLY A CA 1
ATOM 846 C C . GLY A 1 109 ? -1.803 8.983 3.660 1.00 90.75 109 GLY A C 1
ATOM 847 O O . GLY A 1 109 ? -1.792 8.827 2.444 1.00 90.75 109 GLY A O 1
ATOM 848 N N . TYR A 1 110 ? -0.697 9.249 4.352 1.00 89.38 110 TYR A N 1
ATOM 849 C CA . TYR A 1 110 ? 0.595 9.517 3.728 1.00 89.38 110 TYR A CA 1
ATOM 850 C C . TYR A 1 110 ? 1.631 8.489 4.172 1.00 89.38 110 TYR A C 1
ATOM 852 O O . TYR A 1 110 ? 1.563 7.936 5.272 1.00 89.38 110 TYR A O 1
ATOM 860 N N . GLY A 1 111 ? 2.648 8.300 3.339 1.00 87.88 111 GLY A N 1
ATOM 861 C CA . GLY A 1 111 ? 3.794 7.458 3.665 1.00 87.88 111 GLY A CA 1
ATOM 862 C C . GLY A 1 111 ? 3.626 6.014 3.206 1.00 87.88 111 GLY A C 1
ATOM 863 O O . GLY A 1 111 ? 2.636 5.653 2.574 1.00 87.88 111 GLY A O 1
ATOM 864 N N . HIS A 1 112 ? 4.658 5.216 3.462 1.00 89.56 112 HIS A N 1
ATOM 865 C CA . HIS A 1 112 ? 4.747 3.859 2.948 1.00 89.56 112 HIS A CA 1
ATOM 866 C C . HIS A 1 112 ? 4.199 2.829 3.928 1.00 89.56 112 HIS A C 1
ATOM 868 O O . HIS A 1 112 ? 4.539 2.856 5.109 1.00 89.56 112 HIS A O 1
ATOM 874 N N . CYS A 1 113 ? 3.427 1.884 3.387 1.00 89.56 113 CYS A N 1
ATOM 875 C CA . CYS A 1 113 ? 2.730 0.819 4.102 1.00 89.56 113 CYS A CA 1
ATOM 876 C C . CYS A 1 113 ? 1.531 1.302 4.937 1.00 89.56 113 CYS A C 1
ATOM 878 O O . CYS A 1 113 ? 1.192 2.478 5.038 1.00 89.56 113 CYS A O 1
ATOM 880 N N . SER A 1 114 ? 0.806 0.347 5.518 1.00 88.06 114 SER A N 1
ATOM 881 C CA . SER A 1 114 ? -0.460 0.601 6.221 1.00 88.06 114 SER A CA 1
ATOM 882 C C . SER A 1 114 ? -0.303 1.291 7.579 1.00 88.06 114 SER A C 1
ATOM 884 O O . SER A 1 114 ? -1.278 1.822 8.097 1.00 88.06 114 SER A O 1
ATOM 886 N N . TYR A 1 115 ? 0.904 1.287 8.147 1.00 84.56 115 TYR A N 1
ATOM 887 C CA . TYR A 1 115 ? 1.207 1.810 9.482 1.00 84.56 115 TYR A CA 1
ATOM 888 C C . TYR A 1 115 ? 1.883 3.189 9.468 1.00 84.56 115 TYR A C 1
ATOM 890 O O . TYR A 1 115 ? 2.031 3.781 10.531 1.00 84.56 115 TYR A O 1
ATOM 898 N N . SER A 1 116 ? 2.289 3.730 8.310 1.00 86.31 116 SER A N 1
ATOM 899 C CA . SER A 1 116 ? 2.950 5.048 8.247 1.00 86.31 116 SER A CA 1
ATOM 900 C C . SER A 1 116 ? 2.040 6.203 8.646 1.00 86.31 116 SER A C 1
ATOM 902 O O . SER A 1 116 ? 2.504 7.206 9.183 1.00 86.31 116 SER A O 1
ATOM 904 N N . HIS A 1 117 ? 0.743 6.059 8.380 1.00 88.56 117 HIS A N 1
ATOM 905 C CA . HIS A 1 117 ? -0.295 6.948 8.872 1.00 88.56 117 HIS A CA 1
ATOM 906 C C . HIS A 1 117 ? -1.358 6.092 9.564 1.00 88.56 117 HIS A C 1
ATOM 908 O O . HIS A 1 117 ? -2.276 5.607 8.897 1.00 88.56 117 HIS A O 1
ATOM 914 N N . PRO A 1 118 ? -1.189 5.836 10.873 1.00 85.81 118 PRO A N 1
ATOM 915 C CA . PRO A 1 118 ? -2.070 4.956 11.625 1.00 85.81 118 PRO A CA 1
ATOM 916 C C . PRO A 1 118 ? -3.553 5.343 11.544 1.00 85.81 118 PRO A C 1
ATOM 918 O O . PRO A 1 118 ? -3.923 6.515 11.471 1.00 85.81 118 PRO A O 1
ATOM 921 N N . SER A 1 119 ? -4.396 4.312 11.501 1.00 91.44 119 SER A N 1
ATOM 922 C CA . SER A 1 119 ? -5.852 4.415 11.443 1.00 91.44 119 SER A CA 1
ATOM 923 C C . SER A 1 119 ? -6.478 3.226 12.171 1.00 91.44 119 SER A C 1
ATOM 925 O O . SER A 1 119 ? -6.222 2.065 11.828 1.00 91.44 119 SER A O 1
ATOM 927 N N . MET A 1 120 ? -7.359 3.491 13.129 1.00 93.38 120 MET A N 1
ATOM 928 C CA . MET A 1 120 ? -8.139 2.487 13.844 1.00 93.38 120 MET A CA 1
ATOM 929 C C . MET A 1 120 ? -9.085 1.744 12.905 1.00 93.38 120 MET A C 1
ATOM 931 O O . MET A 1 120 ? -9.336 0.557 13.111 1.00 93.38 120 MET A O 1
ATOM 935 N N . CYS A 1 121 ? -9.572 2.394 11.843 1.00 94.88 121 CYS A N 1
ATOM 936 C CA . CYS A 1 121 ? -10.346 1.733 10.791 1.00 94.88 121 CYS A CA 1
ATOM 937 C C . CYS A 1 121 ? -9.522 0.631 10.109 1.00 94.88 121 CYS A C 1
ATOM 939 O O . CYS A 1 121 ? -9.982 -0.509 9.986 1.00 94.88 121 CYS A O 1
ATOM 941 N N . VAL A 1 122 ? -8.273 0.936 9.739 1.00 95.31 122 VAL A N 1
ATOM 942 C CA . VAL A 1 122 ? -7.343 -0.035 9.142 1.00 95.31 122 VAL A CA 1
ATOM 943 C C . VAL A 1 122 ? -7.005 -1.144 10.135 1.00 95.31 122 VAL A C 1
ATOM 945 O O . VAL A 1 122 ? -7.128 -2.320 9.793 1.00 95.31 122 VAL A O 1
ATOM 948 N N . ALA A 1 123 ? -6.639 -0.795 11.371 1.00 94.75 123 ALA A N 1
ATOM 949 C CA . ALA A 1 123 ? -6.238 -1.767 12.388 1.00 94.75 123 ALA A CA 1
ATOM 950 C C . ALA A 1 123 ? -7.370 -2.740 12.750 1.00 94.75 123 ALA A C 1
ATOM 952 O O . ALA A 1 123 ? -7.155 -3.952 12.806 1.00 94.75 123 ALA A O 1
ATOM 953 N N . LYS A 1 124 ? -8.602 -2.240 12.913 1.00 95.62 124 LYS A N 1
ATOM 954 C CA . LYS A 1 124 ? -9.785 -3.083 13.145 1.00 95.62 124 LYS A CA 1
ATOM 955 C C . LYS A 1 124 ? -10.091 -3.979 11.952 1.00 95.62 124 LYS A C 1
ATOM 957 O O . LYS A 1 124 ? -10.405 -5.148 12.150 1.00 95.62 124 LYS A O 1
ATOM 962 N N . THR A 1 125 ? -9.954 -3.469 10.728 1.00 96.88 125 THR A N 1
ATOM 963 C CA . THR A 1 125 ? -10.152 -4.270 9.510 1.00 96.88 125 THR A CA 1
ATOM 964 C C . THR A 1 125 ? -9.115 -5.386 9.403 1.00 96.88 125 THR A C 1
ATOM 966 O O . THR A 1 125 ? -9.465 -6.532 9.137 1.00 96.88 125 THR A O 1
ATOM 969 N N . MET A 1 126 ? -7.844 -5.078 9.670 1.00 95.38 126 MET A N 1
ATOM 970 C CA . MET A 1 126 ? -6.764 -6.065 9.693 1.00 95.38 126 MET A CA 1
ATOM 971 C C . MET A 1 126 ? -7.020 -7.138 10.758 1.00 95.38 126 MET A C 1
ATOM 973 O O . MET A 1 126 ? -6.922 -8.330 10.468 1.00 95.38 126 MET A O 1
ATOM 977 N N . ARG A 1 127 ? -7.409 -6.729 11.971 1.00 95.50 127 ARG A N 1
ATOM 978 C CA . ARG A 1 127 ? -7.766 -7.650 13.053 1.00 95.50 127 ARG A CA 1
ATOM 979 C C . ARG A 1 127 ? -8.944 -8.549 12.662 1.00 95.50 127 ARG A C 1
ATOM 981 O O . ARG A 1 127 ? -8.816 -9.763 12.771 1.00 95.50 127 ARG A O 1
ATOM 988 N N . ALA A 1 128 ? -10.044 -7.990 12.162 1.00 97.31 128 ALA A N 1
ATOM 989 C CA . ALA A 1 128 ? -11.221 -8.765 11.758 1.00 97.31 128 ALA A CA 1
ATOM 990 C C . ALA A 1 128 ? -10.909 -9.751 10.617 1.00 97.31 128 ALA A C 1
ATOM 992 O O . ALA A 1 128 ? -11.403 -10.877 10.606 1.00 97.31 128 ALA A O 1
ATOM 993 N N . TYR A 1 129 ? -10.036 -9.372 9.681 1.00 97.56 129 TYR A N 1
ATOM 994 C CA . TYR A 1 129 ? -9.578 -10.269 8.621 1.00 97.56 129 TYR A CA 1
ATOM 995 C C . TYR A 1 129 ? -8.778 -11.459 9.170 1.00 97.56 129 TYR A C 1
ATOM 997 O O . TYR A 1 129 ? -9.050 -12.600 8.799 1.00 97.56 129 TYR A O 1
ATOM 1005 N N . PHE A 1 130 ? -7.819 -11.221 10.071 1.00 96.25 130 PHE A N 1
ATOM 1006 C CA . PHE A 1 130 ? -6.963 -12.288 10.602 1.00 96.25 130 PHE A CA 1
ATOM 1007 C C . PHE A 1 130 ? -7.631 -13.160 11.670 1.00 96.25 130 PHE A C 1
ATOM 1009 O O . PHE A 1 130 ? -7.386 -14.365 11.692 1.00 96.25 130 PHE A O 1
ATOM 1016 N N . PHE A 1 131 ? -8.440 -12.578 12.558 1.00 96.62 131 PHE A N 1
ATOM 1017 C CA . PHE A 1 131 ? -9.047 -13.302 13.680 1.00 96.62 131 PHE A CA 1
ATOM 1018 C C . PHE A 1 131 ? -10.417 -13.885 13.336 1.00 96.62 131 PHE A C 1
ATOM 1020 O O . PHE A 1 131 ? -10.702 -15.020 13.716 1.00 96.62 131 PHE A O 1
ATOM 1027 N N . ASP A 1 132 ? -11.232 -13.142 12.588 1.00 97.56 132 ASP A N 1
ATOM 1028 C CA . ASP A 1 132 ? -12.629 -13.506 12.333 1.00 97.56 132 ASP A CA 1
ATOM 1029 C C . ASP A 1 132 ? -12.864 -13.977 10.889 1.00 97.56 132 ASP A C 1
ATOM 1031 O O . ASP A 1 132 ? -13.947 -14.458 10.556 1.00 97.56 132 ASP A O 1
ATOM 1035 N N . GLY A 1 133 ? -11.864 -13.849 10.008 1.00 97.38 133 GLY A N 1
ATOM 1036 C CA . GLY A 1 133 ? -12.010 -14.167 8.588 1.00 97.38 133 GLY A CA 1
ATOM 1037 C C . GLY A 1 133 ? -12.980 -13.229 7.863 1.00 97.38 133 GLY A C 1
ATOM 1038 O O . GLY A 1 133 ? -13.592 -13.615 6.866 1.00 97.38 133 GLY A O 1
ATOM 1039 N N . VAL A 1 134 ? -13.157 -12.001 8.356 1.00 98.19 134 VAL A N 1
ATOM 1040 C CA . VAL A 1 134 ? -14.028 -11.008 7.718 1.00 98.19 134 VAL A CA 1
ATOM 1041 C C . VAL A 1 134 ? -13.283 -10.346 6.563 1.00 98.19 134 VAL A C 1
ATOM 1043 O O . VAL A 1 134 ? -12.242 -9.717 6.747 1.00 98.19 134 VAL A O 1
ATOM 1046 N N . VAL A 1 135 ? -13.832 -10.468 5.356 1.00 97.75 135 VAL A N 1
ATOM 1047 C CA . VAL A 1 135 ? -13.266 -9.868 4.143 1.00 97.75 135 VAL A CA 1
ATOM 1048 C C . VAL A 1 135 ? -14.031 -8.578 3.827 1.00 97.75 135 VAL A C 1
ATOM 1050 O O . VAL A 1 135 ? -15.237 -8.654 3.586 1.00 97.75 135 VAL A O 1
ATOM 1053 N N . PRO A 1 136 ? -13.382 -7.398 3.830 1.00 97.56 136 PRO A N 1
ATOM 1054 C CA . PRO A 1 136 ? -14.053 -6.140 3.513 1.00 97.56 136 PRO A CA 1
ATOM 1055 C C . PRO A 1 136 ? -14.415 -6.051 2.025 1.00 97.56 136 PRO A C 1
ATOM 1057 O O . PRO A 1 136 ? -13.783 -6.683 1.172 1.00 97.56 136 PRO A O 1
ATOM 1060 N N . GLU A 1 137 ? -15.399 -5.213 1.697 1.00 97.81 137 GLU A N 1
ATOM 1061 C CA . GLU A 1 137 ? -15.754 -4.919 0.307 1.00 97.81 137 GLU A CA 1
ATOM 1062 C C . GLU A 1 137 ? -14.587 -4.249 -0.434 1.00 97.81 137 GLU A C 1
ATOM 1064 O O . GLU A 1 137 ? -13.830 -3.456 0.140 1.00 97.81 137 GLU A O 1
ATOM 1069 N N . TYR A 1 138 ? -14.444 -4.554 -1.726 1.00 97.69 138 TYR A N 1
ATOM 1070 C CA . TYR A 1 138 ? -13.400 -3.955 -2.553 1.00 97.69 138 TYR A CA 1
ATOM 1071 C C . TYR A 1 138 ? -13.559 -2.433 -2.609 1.00 97.69 138 TYR A C 1
ATOM 1073 O O . TYR A 1 138 ? -14.619 -1.916 -2.959 1.00 97.69 138 TYR A O 1
ATOM 1081 N N . GLY A 1 139 ? -12.478 -1.710 -2.319 1.00 97.12 139 GLY A N 1
ATOM 1082 C CA . GLY A 1 139 ? -12.469 -0.251 -2.309 1.00 97.12 139 GLY A CA 1
ATOM 1083 C C . GLY A 1 139 ? -13.006 0.363 -1.017 1.00 97.12 139 GLY A C 1
ATOM 1084 O O . GLY A 1 139 ? -13.287 1.562 -1.009 1.00 97.12 139 GLY A O 1
ATOM 1085 N N . THR A 1 140 ? -13.134 -0.421 0.062 1.00 98.19 140 THR A N 1
ATOM 1086 C CA . THR A 1 140 ? -13.426 0.097 1.407 1.00 98.19 140 THR A CA 1
ATOM 1087 C C . THR A 1 140 ? -12.454 1.227 1.744 1.00 98.19 140 THR A C 1
ATOM 1089 O O . THR A 1 140 ? -11.239 1.066 1.618 1.00 98.19 140 THR A O 1
ATOM 1092 N N . LYS A 1 141 ? -12.987 2.379 2.160 1.00 97.38 141 LYS A N 1
ATOM 1093 C CA . LYS A 1 141 ? -12.193 3.566 2.492 1.00 97.38 141 LYS A CA 1
ATOM 1094 C C . LYS A 1 141 ? -12.109 3.755 3.998 1.00 97.38 141 LYS A C 1
ATOM 1096 O O . LYS A 1 141 ? -13.136 3.776 4.670 1.00 97.38 141 LYS A O 1
ATOM 1101 N N . CYS A 1 142 ? -10.893 3.946 4.486 1.00 96.00 142 CYS A N 1
ATOM 1102 C CA . CYS A 1 142 ? -10.602 4.387 5.840 1.00 96.00 142 CYS A CA 1
ATOM 1103 C C . CYS A 1 142 ? -10.070 5.821 5.809 1.00 96.00 142 CYS A C 1
ATOM 1105 O O . CYS A 1 142 ? -9.372 6.219 4.875 1.00 96.00 142 CYS A O 1
ATOM 1107 N N . GLU A 1 143 ? -10.395 6.588 6.842 1.00 91.50 143 GLU A N 1
ATOM 1108 C CA . GLU A 1 143 ? -9.751 7.869 7.116 1.00 91.50 143 GLU A CA 1
ATOM 1109 C C . GLU A 1 143 ? -8.681 7.648 8.194 1.00 91.50 143 GLU A C 1
ATOM 1111 O O . GLU A 1 143 ? -8.837 6.787 9.070 1.00 91.50 143 GLU A O 1
ATOM 1116 N N . SER A 1 144 ? -7.598 8.419 8.132 1.00 88.31 144 SER A N 1
ATOM 1117 C CA . SER A 1 144 ? -6.623 8.465 9.220 1.00 88.31 144 SER A CA 1
ATOM 1118 C C . SER A 1 144 ? -7.210 9.094 10.480 1.00 88.31 144 SER A C 1
ATOM 1120 O O . SER A 1 144 ? -8.064 9.984 10.405 1.00 88.31 144 SER A O 1
ATOM 1122 N N . ASP A 1 145 ? -6.717 8.656 11.637 1.00 88.44 145 ASP A N 1
ATOM 1123 C CA . ASP A 1 145 ? -7.145 9.209 12.918 1.00 88.44 145 ASP A CA 1
ATOM 1124 C C . ASP A 1 145 ? -6.629 10.651 13.107 1.00 88.44 145 ASP A C 1
ATOM 1126 O O . ASP A 1 145 ? -5.565 11.029 12.599 1.00 88.44 145 ASP A O 1
ATOM 1130 N N . PRO A 1 146 ? -7.389 11.511 13.808 1.00 85.31 146 PRO A N 1
ATOM 1131 C CA . PRO A 1 146 ? -7.065 12.925 13.930 1.00 85.31 146 PRO A CA 1
ATOM 1132 C C . PRO A 1 146 ? -5.818 13.174 14.787 1.00 85.31 146 PRO A C 1
ATOM 1134 O O . PRO A 1 146 ? -5.550 12.488 15.768 1.00 85.31 146 PRO A O 1
ATOM 1137 N N . GLY A 1 147 ? -5.091 14.245 14.460 1.00 77.00 147 GLY A N 1
ATOM 1138 C CA . GLY A 1 147 ? -4.030 14.784 15.318 1.00 77.00 147 GLY A CA 1
ATOM 1139 C C . GLY A 1 147 ? -2.688 14.049 15.252 1.00 77.00 147 GLY A C 1
ATOM 1140 O O . GLY A 1 147 ? -1.775 14.411 15.989 1.00 77.00 147 GLY A O 1
ATOM 1141 N N . GLN A 1 148 ? -2.542 13.054 14.376 1.00 72.50 148 GLN A N 1
ATOM 1142 C CA . GLN A 1 148 ? -1.340 12.224 14.323 1.00 72.50 148 GLN A CA 1
ATOM 1143 C C . GLN A 1 148 ? -0.214 12.805 13.459 1.00 72.50 148 GLN A C 1
ATOM 1145 O O . GLN A 1 148 ? 0.908 12.978 13.932 1.00 72.50 148 GLN A O 1
ATOM 1150 N N . LEU A 1 149 ? -0.506 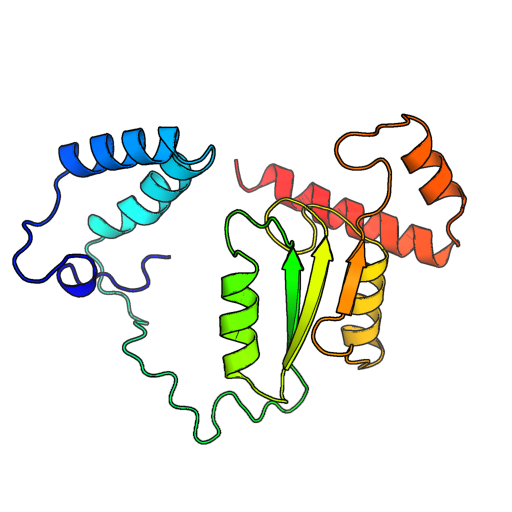13.141 12.201 1.00 70.62 149 LEU A N 1
ATOM 1151 C CA . LEU A 1 149 ? 0.412 13.853 11.313 1.00 70.62 149 LEU A CA 1
ATOM 1152 C C . LEU A 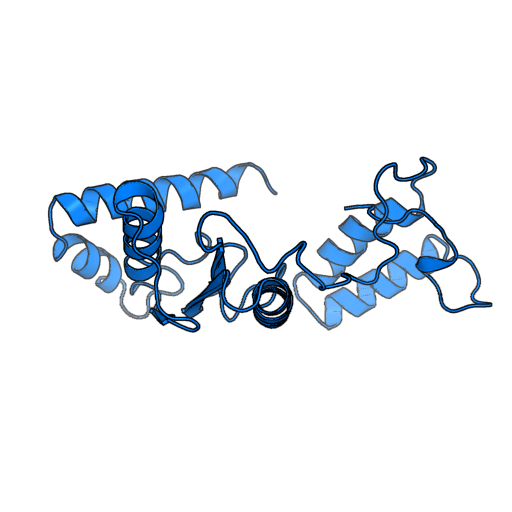1 149 ? -0.171 15.240 11.050 1.00 70.62 149 LEU A C 1
ATOM 1154 O O . LEU A 1 149 ? -1.258 15.367 10.493 1.00 70.62 149 LEU A O 1
ATOM 1158 N N . PHE A 1 150 ? 0.555 16.277 11.472 1.00 70.75 150 PHE A N 1
ATOM 1159 C CA . PHE A 1 150 ? 0.139 17.685 11.384 1.00 70.75 150 PHE A CA 1
ATOM 1160 C C . PHE A 1 150 ? -1.134 18.006 12.195 1.00 70.75 150 PHE A C 1
ATOM 1162 O O . PHE A 1 150 ? -2.169 18.351 11.614 1.00 70.75 150 PHE A O 1
ATOM 1169 N N . PRO A 1 151 ? -1.086 17.913 13.541 1.00 66.69 151 PRO A N 1
ATOM 1170 C CA . PRO A 1 151 ? -2.228 18.247 14.385 1.00 66.69 151 PRO A CA 1
ATOM 1171 C C . PRO A 1 151 ? -2.664 19.698 14.157 1.00 66.69 151 PRO A C 1
ATOM 1173 O O . PRO A 1 151 ? -1.950 20.637 14.503 1.00 66.69 151 PRO A O 1
ATOM 1176 N N . GLN A 1 152 ? -3.851 19.873 13.571 1.00 68.69 152 GLN A N 1
ATOM 1177 C CA . GLN A 1 152 ? -4.515 21.180 13.468 1.00 68.69 152 GLN A CA 1
ATOM 1178 C C . GLN A 1 152 ? -4.987 21.665 14.845 1.00 68.69 152 GLN A C 1
ATOM 1180 O O . GLN A 1 152 ? -5.055 22.863 15.103 1.00 68.69 152 GLN A O 1
ATOM 1185 N N . ASP A 1 153 ? -5.278 20.709 15.728 1.00 81.19 153 ASP A N 1
ATOM 1186 C CA . ASP A 1 153 ? -5.599 20.905 17.132 1.00 81.19 153 ASP A CA 1
ATOM 1187 C C . ASP A 1 153 ? -4.673 20.001 17.972 1.00 81.19 153 ASP A C 1
ATOM 1189 O O . ASP A 1 153 ? -4.747 18.774 17.842 1.00 81.19 153 ASP A O 1
ATOM 1193 N N . PRO A 1 154 ? -3.789 20.576 18.812 1.00 74.06 154 PRO A N 1
ATOM 1194 C CA . PRO A 1 154 ? -2.885 19.820 19.677 1.00 74.06 154 PRO A CA 1
ATOM 1195 C C . PRO A 1 154 ? -3.586 18.835 20.626 1.00 74.06 154 PRO A C 1
ATOM 1197 O O . PRO A 1 154 ? -2.958 17.867 21.050 1.00 74.06 154 PRO A O 1
ATOM 1200 N N . GLY A 1 155 ? -4.858 19.071 20.971 1.00 82.62 155 GLY A N 1
ATOM 1201 C CA . GLY A 1 155 ? -5.644 18.198 21.850 1.00 82.62 155 GLY A CA 1
ATOM 1202 C C . GLY A 1 155 ? -6.327 17.036 21.129 1.00 82.62 155 GLY A C 1
ATOM 1203 O O . GLY A 1 155 ? -6.612 16.017 21.756 1.00 82.62 155 GLY A O 1
ATOM 1204 N N . ALA A 1 15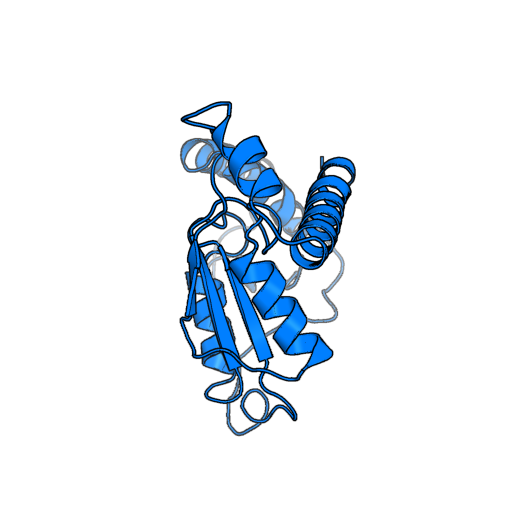6 ? -6.523 17.132 19.810 1.00 83.12 156 ALA A N 1
ATOM 1205 C CA . ALA A 1 156 ? -7.381 16.208 19.068 1.00 83.12 156 ALA A CA 1
ATOM 1206 C C . ALA A 1 156 ? -6.945 14.741 19.170 1.00 83.12 156 ALA A C 1
ATOM 1208 O O . ALA A 1 156 ? -7.795 13.861 19.268 1.00 83.12 156 ALA A O 1
ATOM 1209 N N . LEU A 1 157 ? -5.635 14.472 19.187 1.00 84.19 157 LEU A N 1
ATOM 1210 C CA . LEU A 1 157 ? -5.127 13.109 19.352 1.00 84.19 157 LEU A CA 1
ATOM 1211 C C . LEU A 1 157 ? -5.424 12.562 20.755 1.00 84.19 157 LEU A C 1
ATOM 1213 O O . LEU A 1 157 ? -5.891 11.435 20.900 1.00 84.19 157 LEU A O 1
ATOM 1217 N N . ALA A 1 158 ? -5.171 13.364 21.791 1.00 85.81 158 ALA A N 1
ATOM 1218 C CA . ALA A 1 158 ? -5.403 12.964 23.176 1.00 85.81 158 ALA A CA 1
ATOM 1219 C C . ALA A 1 158 ? -6.896 12.740 23.452 1.00 85.81 158 ALA A C 1
ATOM 1221 O O . ALA A 1 158 ? -7.260 11.756 24.099 1.00 85.81 158 ALA A O 1
ATOM 1222 N N . ASP A 1 159 ? -7.755 13.607 22.917 1.00 88.69 159 ASP A N 1
ATOM 1223 C CA . ASP A 1 159 ? -9.208 13.482 23.022 1.00 88.69 159 ASP A CA 1
ATOM 1224 C C . ASP A 1 159 ? -9.713 12.244 22.275 1.00 88.69 159 ASP A C 1
ATOM 1226 O O . ASP A 1 159 ? -10.515 11.476 22.813 1.00 88.69 159 ASP A O 1
ATOM 1230 N N . HIS A 1 160 ? -9.193 12.002 21.068 1.00 88.31 160 HIS A N 1
ATOM 1231 C CA . HIS A 1 160 ? -9.525 10.828 20.268 1.00 88.31 160 HIS A CA 1
ATOM 1232 C C . HIS A 1 160 ? -9.175 9.524 20.997 1.00 88.31 160 HIS A C 1
ATOM 1234 O O . HIS A 1 160 ? -10.035 8.656 21.139 1.00 88.31 160 HIS A O 1
ATOM 1240 N N . VAL A 1 161 ? -7.960 9.417 21.543 1.00 89.12 161 VAL A N 1
ATOM 1241 C CA . VAL A 1 161 ? -7.516 8.247 22.321 1.00 89.12 161 VAL A CA 1
ATOM 1242 C C . VAL A 1 161 ? -8.301 8.105 23.630 1.00 89.12 161 VAL A C 1
ATOM 1244 O O . VAL A 1 161 ? -8.649 6.997 24.040 1.00 89.12 161 VAL A O 1
ATOM 1247 N N . SER A 1 162 ? -8.632 9.213 24.296 1.00 90.56 162 SER A N 1
ATOM 1248 C CA . SER A 1 162 ? -9.401 9.185 25.550 1.00 90.56 162 SER A CA 1
ATOM 1249 C C . SER A 1 162 ? -10.840 8.709 25.348 1.00 90.56 162 SER A C 1
ATOM 1251 O O . SER A 1 162 ? -11.403 8.073 26.242 1.00 90.56 162 SER A O 1
ATOM 1253 N N . ALA A 1 163 ? -11.417 8.980 24.175 1.00 92.19 163 ALA A N 1
ATOM 1254 C CA . ALA A 1 163 ? -12.757 8.545 23.795 1.00 92.19 163 ALA A CA 1
ATOM 1255 C C . ALA A 1 163 ? -12.842 7.053 23.411 1.00 92.19 163 ALA A C 1
ATOM 1257 O O . ALA A 1 163 ? -13.946 6.517 23.297 1.00 92.19 163 ALA A O 1
ATOM 1258 N N . MET A 1 164 ? -11.708 6.370 23.218 1.00 93.56 164 MET A N 1
ATOM 1259 C CA . MET A 1 164 ? -11.674 4.953 22.854 1.00 93.56 164 MET A CA 1
ATOM 1260 C C . MET A 1 164 ? -12.087 4.029 24.009 1.00 93.56 164 MET A C 1
ATOM 1262 O O . MET A 1 164 ? -11.881 4.309 25.195 1.00 93.56 164 MET A O 1
ATOM 1266 N N . SER A 1 165 ? -12.630 2.865 23.644 1.00 96.31 165 SER A N 1
ATOM 1267 C CA . SER A 1 165 ? -12.847 1.764 24.586 1.00 96.31 165 SER A CA 1
ATOM 1268 C C . SER A 1 165 ? -11.512 1.207 25.110 1.00 96.31 165 SER A C 1
ATOM 1270 O O . SER A 1 165 ? -10.446 1.491 24.569 1.00 96.31 165 SER A O 1
ATOM 1272 N N . ALA A 1 166 ? -11.547 0.406 26.182 1.00 94.75 166 ALA A N 1
ATOM 1273 C CA . ALA A 1 166 ? -10.336 -0.252 26.687 1.00 94.75 166 ALA A CA 1
ATOM 1274 C C . ALA A 1 166 ? -9.692 -1.156 25.621 1.00 94.75 166 ALA A C 1
ATOM 1276 O O . ALA A 1 166 ? -8.491 -1.073 25.403 1.00 94.75 166 ALA A O 1
ATOM 1277 N N . GLU A 1 167 ? -10.511 -1.930 24.911 1.00 93.38 167 GLU A N 1
ATOM 1278 C CA . GLU A 1 167 ? -10.070 -2.795 23.815 1.00 93.38 167 GLU A CA 1
ATOM 1279 C C . GLU A 1 167 ? -9.485 -1.993 22.642 1.00 93.38 167 GLU A C 1
ATOM 1281 O O . GLU A 1 167 ? -8.439 -2.343 22.103 1.00 93.38 167 GLU A O 1
ATOM 1286 N N . ASP A 1 168 ? -10.119 -0.878 22.269 1.00 94.69 168 ASP A N 1
ATOM 1287 C CA . ASP A 1 168 ? -9.618 -0.025 21.187 1.00 94.69 168 ASP A CA 1
ATOM 1288 C C . ASP A 1 168 ? -8.288 0.641 21.542 1.00 94.69 168 ASP A C 1
ATOM 1290 O O . ASP A 1 168 ? -7.439 0.794 20.667 1.00 94.69 168 ASP A O 1
ATOM 1294 N N . ARG A 1 169 ? -8.072 0.976 22.819 1.00 93.62 169 ARG A N 1
ATOM 1295 C CA . ARG A 1 169 ? -6.782 1.492 23.294 1.00 93.62 169 ARG A CA 1
ATOM 1296 C C . ARG A 1 169 ? -5.669 0.454 23.204 1.00 93.62 169 ARG A C 1
ATOM 1298 O O . ARG A 1 169 ? -4.563 0.808 22.823 1.00 93.62 169 ARG A O 1
ATOM 1305 N N . GLU A 1 170 ? -5.954 -0.818 23.479 1.00 94.31 170 GLU A N 1
ATOM 1306 C CA . GLU A 1 170 ? -4.959 -1.885 23.303 1.00 94.31 170 GLU A CA 1
ATOM 1307 C C . GLU A 1 170 ? -4.545 -2.039 21.831 1.00 94.31 170 GLU A C 1
ATOM 1309 O O . GLU A 1 170 ? -3.360 -2.180 21.521 1.00 94.31 170 GLU A O 1
ATOM 1314 N N . ILE A 1 171 ? -5.509 -1.967 20.906 1.00 93.75 171 ILE A N 1
ATOM 1315 C CA . ILE A 1 171 ? -5.237 -2.001 19.459 1.00 93.75 171 ILE A CA 1
ATOM 1316 C C . ILE A 1 171 ? -4.430 -0.773 19.035 1.00 93.75 171 ILE A C 1
ATOM 1318 O O . ILE A 1 171 ? -3.472 -0.903 18.272 1.00 93.75 171 ILE A O 1
ATOM 1322 N N . TRP A 1 172 ? -4.813 0.403 19.529 1.00 91.44 172 TRP A N 1
ATOM 1323 C CA . TRP A 1 172 ? -4.109 1.650 19.272 1.00 91.44 172 TRP A CA 1
ATOM 1324 C C . TRP A 1 172 ? -2.648 1.574 19.725 1.00 91.44 172 TRP A C 1
ATOM 1326 O O . TRP A 1 172 ? -1.748 1.842 18.933 1.00 91.44 172 TRP A O 1
ATOM 1336 N N . ASP A 1 173 ? -2.383 1.125 20.950 1.00 90.50 173 ASP A N 1
ATOM 1337 C CA . ASP A 1 173 ? -1.021 1.008 21.477 1.00 90.50 173 ASP A CA 1
ATOM 1338 C C . ASP A 1 173 ? -0.172 0.017 20.663 1.00 90.50 173 ASP A C 1
ATOM 1340 O O . ASP A 1 173 ? 1.003 0.278 20.375 1.00 90.50 173 ASP A O 1
ATOM 1344 N N . ALA A 1 174 ? -0.764 -1.097 20.219 1.00 90.50 174 ALA A N 1
ATOM 1345 C CA . ALA A 1 174 ? -0.096 -2.050 19.335 1.00 90.50 174 ALA A CA 1
ATOM 1346 C C . ALA A 1 174 ? 0.244 -1.424 17.971 1.00 90.50 174 ALA A C 1
ATOM 1348 O O . ALA A 1 174 ? 1.357 -1.592 17.465 1.00 90.50 174 ALA A O 1
ATOM 1349 N N . LEU A 1 175 ? -0.688 -0.663 17.394 1.00 88.06 175 LEU A N 1
ATOM 1350 C CA . LEU A 1 175 ? -0.495 0.049 16.133 1.00 88.06 175 LEU A CA 1
ATOM 1351 C C . LEU A 1 175 ? 0.610 1.110 16.241 1.00 88.06 175 LEU A C 1
ATOM 1353 O O . LEU A 1 175 ? 1.471 1.192 15.366 1.00 88.06 175 LEU A O 1
ATOM 1357 N N . GLN A 1 176 ? 0.635 1.869 17.338 1.00 84.88 176 GLN A N 1
ATOM 1358 C CA . GLN A 1 176 ? 1.686 2.849 17.617 1.00 84.88 176 GLN A CA 1
ATOM 1359 C C . GLN A 1 176 ? 3.050 2.180 17.801 1.00 84.88 176 GLN A C 1
ATOM 1361 O O . GLN A 1 176 ? 4.060 2.695 17.323 1.00 84.88 176 GLN A O 1
ATOM 1366 N N . THR A 1 177 ? 3.086 1.011 18.443 1.00 87.00 177 THR A N 1
ATOM 1367 C CA . THR A 1 177 ? 4.316 0.224 18.598 1.00 87.00 177 THR A CA 1
ATOM 1368 C C . THR A 1 177 ? 4.856 -0.235 17.243 1.00 87.00 177 THR A C 1
ATOM 1370 O O . THR A 1 177 ? 6.050 -0.090 16.984 1.00 87.00 177 THR A O 1
ATOM 1373 N N . LEU A 1 178 ? 3.987 -0.729 16.353 1.00 83.12 178 LEU A N 1
ATOM 1374 C CA . LEU A 1 178 ? 4.362 -1.103 14.984 1.00 83.12 178 LEU A CA 1
ATOM 1375 C C . LEU A 1 178 ? 4.911 0.099 14.209 1.00 83.12 178 LEU A C 1
ATOM 1377 O O . LEU A 1 178 ? 6.008 0.019 13.658 1.00 83.12 178 LEU A O 1
ATOM 1381 N N . ALA A 1 179 ? 4.199 1.227 14.235 1.00 79.94 179 ALA A N 1
ATOM 1382 C CA . ALA A 1 179 ? 4.626 2.450 13.560 1.00 79.94 179 ALA A CA 1
ATOM 1383 C C . ALA A 1 179 ? 5.984 2.963 14.077 1.00 79.94 179 ALA A C 1
ATOM 1385 O O . ALA A 1 179 ? 6.815 3.416 13.292 1.00 79.94 179 ALA A O 1
ATOM 1386 N N . ALA A 1 180 ? 6.239 2.856 15.385 1.00 78.62 180 ALA A N 1
ATOM 1387 C CA . ALA A 1 180 ? 7.505 3.263 15.991 1.00 78.62 180 ALA A CA 1
ATOM 1388 C C . ALA A 1 180 ? 8.665 2.292 15.699 1.00 78.62 180 ALA A C 1
ATOM 1390 O O . ALA A 1 180 ? 9.807 2.737 15.594 1.00 78.62 180 ALA A O 1
ATOM 1391 N N . SER A 1 181 ? 8.393 0.989 15.557 1.00 71.69 181 SER A N 1
ATOM 1392 C CA . SER A 1 181 ? 9.430 -0.035 15.343 1.00 71.69 181 SER A CA 1
ATOM 1393 C C . SER A 1 181 ? 10.196 0.130 14.024 1.00 71.69 181 SER A C 1
ATOM 1395 O O . SER A 1 181 ? 11.382 -0.172 13.955 1.00 71.69 181 SER A O 1
ATOM 1397 N N . GLU A 1 182 ? 9.558 0.702 13.006 1.00 61.41 182 GLU A N 1
ATOM 1398 C CA . GLU A 1 182 ? 10.151 0.893 11.678 1.00 61.41 182 GLU A CA 1
ATOM 1399 C C . GLU A 1 182 ? 10.959 2.192 11.541 1.00 61.41 182 GLU A C 1
ATOM 1401 O O . GLU A 1 182 ? 11.810 2.310 10.658 1.00 61.41 182 GLU A O 1
ATOM 1406 N N . GLY A 1 183 ? 10.748 3.161 12.440 1.00 54.12 183 GLY A N 1
ATOM 1407 C CA . GLY A 1 183 ? 11.480 4.431 12.434 1.00 54.12 183 GLY A CA 1
ATOM 1408 C C . GLY A 1 183 ? 12.973 4.297 12.761 1.00 54.12 183 GLY A C 1
ATOM 1409 O O . GLY A 1 183 ? 13.727 5.237 12.521 1.00 54.12 183 GLY A O 1
ATOM 1410 N N . GLY A 1 184 ? 13.402 3.149 13.302 1.00 43.56 184 GLY A N 1
ATOM 1411 C CA . GLY A 1 184 ? 14.788 2.884 13.699 1.00 43.56 184 GLY A CA 1
ATOM 1412 C C . GLY A 1 184 ? 15.611 2.030 12.728 1.00 43.56 184 GLY A C 1
ATOM 1413 O O . GLY A 1 184 ? 16.824 1.956 12.904 1.00 43.56 184 GLY A O 1
ATOM 1414 N N . GLU A 1 185 ? 14.996 1.384 11.730 1.00 39.03 185 GLU A N 1
ATOM 1415 C CA . GLU A 1 185 ? 15.682 0.375 10.898 1.00 39.03 185 GLU A CA 1
ATOM 1416 C C . GLU A 1 185 ? 15.932 0.799 9.441 1.00 39.03 185 GLU A C 1
ATOM 1418 O O . GLU A 1 185 ? 16.691 0.132 8.737 1.00 39.03 185 GLU A O 1
ATOM 1423 N N . TRP A 1 186 ? 15.364 1.922 8.984 1.00 41.31 186 TRP A N 1
ATOM 1424 C CA . TRP A 1 186 ? 15.398 2.306 7.563 1.00 41.31 186 TRP A CA 1
ATOM 1425 C C . TRP A 1 186 ? 15.980 3.695 7.245 1.00 41.31 186 TRP A C 1
ATOM 1427 O O . TRP A 1 186 ? 15.856 4.149 6.104 1.00 41.31 186 TRP A O 1
ATOM 1437 N N . PHE A 1 187 ? 16.683 4.329 8.192 1.00 37.44 187 PHE A N 1
ATOM 1438 C CA . PHE A 1 187 ? 17.506 5.524 7.944 1.00 37.44 187 PHE A CA 1
ATOM 1439 C C . PHE A 1 187 ? 18.926 5.378 8.492 1.00 37.44 187 PHE A C 1
ATOM 1441 O O . PHE A 1 187 ? 19.071 5.073 9.695 1.00 37.44 187 PHE A O 1
#

InterPro domains:
  IPR013595 Peptidase S33 tripeptidyl aminopeptidase-like, C-terminal [PF08386] (36-142)
  IPR029058 Alpha/Beta hydrolase fold [G3DSA:3.40.50.1820] (4-130)
  IPR029058 Alpha/Beta hydrolase fold [SSF53474] (33-124)

Foldseek 3Di:
DLQALPQPVVDPPPDDLDDPVNLVVQLVVLVVVDVCRNVVSVVNVVSPPDPDGRPHHAPDDLDPPPDQQDDPAAAEAEAECAEPPCHPVNSVVSQVSRPPSYAYEYEPDHYHDALLQDFLVSLVQVCCCVPVVDHDHHHHYTYGQAPDPPHPPVCRVVVSLVPDDPVSVVSVVVSVVVNVVVVPPPD

Sequence (187 aa):
MCSDTDRSALLPPGSAVPDTAFFRTWSEELAQESVTGENWARWIGRCRWWNVTAGEVYRGPWTRAEGLRKTKFPVLFFSQDADPVTPLSAAISMSSGFGDSATLVINKGYGHCSYSHPSMCVAKTMRAYFFDGVVPEYGTKCESDPGQLFPQDPGALADHVSAMSAEDREIWDALQTLAASEGGEWF

Secondary structure (DSSP, 8-state):
------TTTTS-TTPPPP-HHHHHHHHHHHHHH-TTHHHHHHHHHGGGS--SPPS----S----SSTTT--SSPEEEEEEEE-SSS-HHHHHHHHHHHGGGEEEEEEEEESSSTTSS--HHHHHHHHIIIII-PPPPTTEEEEPPTTSSS-SSTTHHHHHHHTS-HHHHHHHHHHHHHHHHGGGT--

pLDDT: mean 83.97, std 12.68, range [37.44, 98.31]

Organism: NCBI:txid1353952

Radius of gyration: 20.44 Å; chains: 1; bounding box: 44×42×56 Å